Protein 1RXM (pdb70)

B-factor: mean 42.47, std 12.21, range [1.89, 88.68]

Secondary structure (DSSP, 8-state):
-EEEEEEHHHHHHHHHHHHTT-SEEEEEEETTEEEEEEE-TTSSEEEEEEEEGGGSSEEEESS-EEEEEEHHHHHHHHTTS-TT-EEEEEE-SSSEEEEEETTEEEEEE-B-GGGS--PPP------SEEEEEEHHHHHHHHHHHHTT-SEEEEEEETTEEEEEEE-SS-EEEEEE-TTTSSEE----EEEEEEHHHHHHHHTT--TT-EEEEEE-SSS-EEEEEEETTTTEEEEEEEPPEEE--/-EEEPPGGGT--

Organism: Archaeoglobus fulgidus (strain ATCC 49558 / DSM 4304 / JCM 9628 / NBRC 100126 / VC-16) (NCBI:txid224325)

Structure (mmCIF, N/CA/C/O backbone):
data_1RXM
#
_entry.id   1RXM
#
_cell.length_a   101.127
_cell.length_b   101.127
_cell.length_c   203.148
_cell.angle_alpha   90.00
_cell.angle_beta   90.00
_cell.angle_gamma   120.00
#
_symmetry.space_group_name_H-M   'H 3 2'
#
loop_
_entity.id
_entity.type
_entity.pdbx_description
1 polymer 'DNA polymerase sliding clamp'
2 polymer 'consensus FEN-1 peptide'
3 water water
#
loop_
_atom_site.group_PDB
_atom_site.id
_atom_site.type_symbol
_atom_site.label_atom_id
_atom_site.label_alt_id
_atom_site.label_comp_id
_atom_site.label_asym_id
_atom_site.label_entity_id
_atom_site.label_seq_id
_atom_site.pdbx_PDB_ins_code
_atom_site.Cartn_x
_atom_site.Cartn_y
_atom_site.Cartn_z
_atom_site.occupancy
_atom_site.B_iso_or_equiv
_atom_site.auth_seq_id
_atom_site.auth_comp_id
_atom_site.auth_asym_id
_atom_site.auth_atom_id
_atom_site.pdbx_PDB_model_num
ATOM 1 N N . MET A 1 1 ? 69.660 67.307 55.902 1.00 66.63 1 MET A N 1
ATOM 2 C CA . MET A 1 1 ? 69.674 65.828 56.082 1.00 65.97 1 MET A CA 1
ATOM 3 C C . MET A 1 1 ? 68.326 65.297 56.564 1.00 64.40 1 MET A C 1
ATOM 4 O O . MET A 1 1 ? 67.562 66.004 57.226 1.00 64.46 1 MET A O 1
ATOM 9 N N . ILE A 1 2 ? 68.041 64.045 56.220 1.00 60.95 2 ILE A N 1
ATOM 10 C CA . ILE A 1 2 ? 66.811 63.391 56.637 1.00 57.33 2 ILE A CA 1
ATOM 11 C C . ILE A 1 2 ? 67.220 62.088 57.301 1.00 55.55 2 ILE A C 1
ATOM 12 O O . ILE A 1 2 ? 67.906 61.269 56.692 1.00 56.63 2 ILE A O 1
ATOM 17 N N . ASP A 1 3 ? 66.815 61.893 58.550 1.00 52.18 3 ASP A N 1
ATOM 18 C CA . ASP A 1 3 ? 67.157 60.665 59.248 1.00 48.99 3 ASP A CA 1
ATOM 19 C C . ASP A 1 3 ? 66.067 60.217 60.205 1.00 46.56 3 ASP A C 1
ATOM 20 O O . ASP A 1 3 ? 65.989 60.683 61.339 1.00 44.60 3 ASP A O 1
ATOM 25 N N . VAL A 1 4 ? 65.234 59.296 59.736 1.00 44.92 4 VAL A N 1
ATOM 26 C CA . VAL A 1 4 ? 64.140 58.768 60.535 1.00 43.31 4 VAL A CA 1
ATOM 27 C C . VAL A 1 4 ? 64.268 57.267 60.793 1.00 41.79 4 VAL A C 1
ATOM 28 O O . VAL A 1 4 ? 64.921 56.541 60.042 1.00 40.11 4 VAL A O 1
ATOM 32 N N . ILE A 1 5 ? 63.642 56.820 61.874 1.00 40.79 5 ILE A N 1
ATOM 33 C CA . ILE A 1 5 ? 63.648 55.416 62.259 1.00 39.98 5 ILE A CA 1
ATOM 34 C C . ILE A 1 5 ? 62.214 55.013 62.574 1.00 39.78 5 ILE A C 1
ATOM 35 O O . ILE A 1 5 ? 61.579 55.576 63.465 1.00 39.16 5 ILE A O 1
ATOM 40 N N . MET A 1 6 ? 61.706 54.038 61.836 1.00 40.28 6 MET A N 1
ATOM 41 C CA . MET A 1 6 ? 60.341 53.569 62.029 1.00 41.20 6 MET A CA 1
ATOM 42 C C . MET A 1 6 ? 60.328 52.050 62.120 1.00 41.59 6 MET A C 1
ATOM 43 O O . MET A 1 6 ? 61.362 51.405 61.938 1.00 42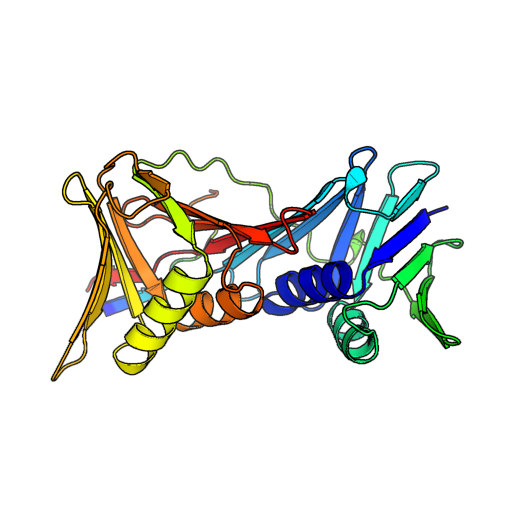.16 6 MET A O 1
ATOM 48 N N . THR A 1 7 ? 59.165 51.477 62.412 1.00 41.32 7 THR A N 1
ATOM 49 C CA . THR A 1 7 ? 59.063 50.028 62.511 1.00 41.08 7 THR A CA 1
ATOM 50 C C . THR A 1 7 ? 58.789 49.481 61.123 1.00 40.11 7 THR A C 1
ATOM 51 O O . THR A 1 7 ? 58.346 50.208 60.237 1.00 40.26 7 THR A O 1
ATOM 55 N N . GLY A 1 8 ? 59.050 48.197 60.939 1.00 39.11 8 GLY A N 1
ATOM 56 C CA . GLY A 1 8 ? 58.824 47.595 59.644 1.00 41.03 8 GLY A CA 1
ATOM 57 C C . GLY A 1 8 ? 57.368 47.644 59.234 1.00 41.85 8 GLY A C 1
ATOM 58 O O . GLY A 1 8 ? 57.049 47.949 58.082 1.00 41.49 8 GLY A O 1
ATOM 59 N N . GLU A 1 9 ? 56.478 47.349 60.176 1.00 42.77 9 GLU A N 1
ATOM 60 C CA . GLU A 1 9 ? 55.052 47.349 59.885 1.00 43.83 9 GLU A CA 1
ATOM 61 C C . GLU A 1 9 ? 54.608 48.702 59.342 1.00 42.87 9 GLU A C 1
ATOM 62 O O . GLU A 1 9 ? 53.865 48.778 58.362 1.00 42.54 9 GLU A O 1
ATOM 68 N N . LEU A 1 10 ? 55.073 49.772 59.973 1.00 41.20 10 LEU A N 1
ATOM 69 C CA . LEU A 1 10 ? 54.710 51.105 59.531 1.00 40.55 10 LEU A CA 1
ATOM 70 C C . LEU A 1 10 ? 55.211 51.379 58.102 1.00 40.48 10 LEU A C 1
ATOM 71 O O . LEU A 1 10 ? 54.435 51.819 57.246 1.00 40.94 10 LEU A O 1
ATOM 76 N N . LEU A 1 11 ? 56.494 51.105 57.841 1.00 38.08 11 LEU A N 1
ATOM 77 C CA . LEU A 1 11 ? 57.082 51.325 56.514 1.00 35.35 11 LEU A CA 1
ATOM 78 C C . LEU A 1 11 ? 56.471 50.428 55.442 1.00 33.97 11 LEU A C 1
ATOM 79 O O . LEU A 1 11 ? 56.195 50.874 54.330 1.00 33.60 11 LEU A O 1
ATOM 84 N N . LYS A 1 12 ? 56.275 49.159 55.770 1.00 33.17 12 LYS A N 1
ATOM 85 C CA . LYS A 1 12 ? 55.694 48.225 54.814 1.00 34.49 12 LYS A CA 1
ATOM 86 C C . LYS A 1 12 ? 54.254 48.617 54.488 1.00 34.73 12 LYS A C 1
ATOM 87 O O . LYS A 1 12 ? 53.746 48.299 53.412 1.00 34.98 12 LYS A O 1
ATOM 93 N N . THR A 1 13 ? 53.603 49.317 55.414 1.00 34.11 13 THR A N 1
ATOM 94 C CA . THR A 1 13 ? 52.221 49.727 55.215 1.00 34.77 13 THR A CA 1
ATOM 95 C C . THR A 1 13 ? 52.030 50.894 54.267 1.00 35.15 13 THR A C 1
ATOM 96 O O . THR A 1 13 ? 51.103 50.882 53.460 1.00 35.10 13 THR A O 1
ATOM 100 N N . VAL A 1 14 ? 52.881 51.908 54.356 1.00 34.18 14 VAL A N 1
ATOM 101 C CA . VAL A 1 14 ? 52.698 53.038 53.468 1.00 35.69 14 VAL A CA 1
ATOM 102 C C . VAL A 1 14 ? 53.219 52.749 52.079 1.00 35.75 14 VAL A C 1
ATOM 103 O O . VAL A 1 14 ? 52.647 53.227 51.096 1.00 36.06 14 VAL A O 1
ATOM 107 N N . THR A 1 15 ? 54.286 51.962 51.977 1.00 35.01 15 THR A N 1
ATOM 108 C CA . THR A 1 15 ? 54.798 51.653 50.649 1.00 37.67 15 THR A CA 1
ATOM 109 C C . THR A 1 15 ? 53.728 50.864 49.882 1.00 36.12 15 THR A C 1
ATOM 110 O O . THR A 1 15 ? 53.507 51.107 48.698 1.00 34.74 15 THR A O 1
ATOM 114 N N . ARG A 1 16 ? 53.049 49.942 50.559 1.00 35.07 16 ARG A N 1
ATOM 115 C CA . ARG A 1 16 ? 52.001 49.169 49.907 1.00 35.89 16 ARG A CA 1
ATOM 116 C C . ARG A 1 16 ? 50.801 50.058 49.585 1.00 34.33 16 ARG A C 1
ATOM 117 O O . ARG A 1 16 ? 50.290 50.045 48.467 1.00 34.15 16 ARG A O 1
ATOM 125 N N . ALA A 1 17 ? 50.345 50.830 50.562 1.00 33.08 17 ALA A N 1
ATOM 126 C CA . ALA A 1 17 ? 49.207 51.702 50.334 1.00 33.17 17 ALA A CA 1
ATOM 127 C C . ALA A 1 17 ? 49.451 52.553 49.081 1.00 33.85 17 ALA A C 1
ATOM 128 O O . ALA A 1 17 ? 48.556 52.721 48.245 1.00 34.89 17 ALA A O 1
ATOM 130 N N . ILE A 1 18 ? 50.670 53.067 48.944 1.00 32.19 18 ILE A N 1
ATOM 131 C CA . ILE A 1 18 ? 51.031 53.895 47.795 1.00 30.68 18 ILE A CA 1
ATOM 132 C C . ILE A 1 18 ? 51.236 53.117 46.489 1.00 31.22 18 ILE A C 1
ATOM 133 O O . ILE A 1 18 ? 50.638 53.443 45.466 1.00 30.51 18 ILE A O 1
ATOM 138 N N . VAL A 1 19 ? 52.091 52.102 46.529 1.00 32.74 19 VAL A N 1
ATOM 139 C CA . VAL A 1 19 ? 52.396 51.299 45.350 1.00 36.11 19 VAL A CA 1
ATOM 140 C C . VAL A 1 19 ? 51.151 50.672 44.736 1.00 36.21 19 VAL A C 1
ATOM 141 O O . VAL A 1 19 ? 51.155 50.261 43.578 1.00 36.48 19 VAL A O 1
ATOM 145 N N . ALA A 1 20 ? 50.081 50.601 45.513 1.00 37.02 20 ALA A N 1
ATOM 146 C CA . ALA A 1 20 ? 48.831 50.036 45.025 1.00 37.50 20 ALA A CA 1
ATOM 147 C C . ALA A 1 20 ? 48.237 50.882 43.887 1.00 38.37 20 ALA A C 1
ATOM 148 O O . ALA A 1 20 ? 47.404 50.407 43.109 1.00 38.70 20 ALA A O 1
ATOM 150 N N . LEU A 1 21 ? 48.671 52.131 43.776 1.00 37.62 21 LEU A N 1
ATOM 151 C CA . LEU A 1 21 ? 48.137 52.991 42.740 1.00 39.17 21 LEU A CA 1
ATOM 152 C C . LEU A 1 21 ? 49.192 53.532 41.798 1.00 39.66 21 LEU A C 1
ATOM 153 O O . LEU A 1 21 ? 48.952 53.654 40.593 1.00 39.88 21 LEU A O 1
ATOM 158 N N . VAL A 1 22 ? 50.360 53.856 42.343 1.00 39.36 22 VAL A N 1
ATOM 159 C CA . VAL A 1 22 ? 51.437 54.419 41.532 1.00 38.72 22 VAL A CA 1
ATOM 160 C C . VAL A 1 22 ? 52.772 53.702 41.670 1.00 39.07 22 VAL A C 1
ATOM 161 O O . VAL A 1 22 ? 52.999 52.958 42.621 1.00 39.65 22 VAL A O 1
ATOM 165 N N . SER A 1 23 ? 53.656 53.949 40.709 1.00 40.65 23 SER A N 1
ATOM 166 C CA . SER A 1 23 ? 54.977 53.328 40.686 1.00 41.77 23 SER A CA 1
ATOM 167 C C . SER A 1 23 ? 56.065 54.252 41.239 1.00 41.73 23 SER A C 1
ATOM 168 O O . SER A 1 23 ? 57.015 53.784 41.861 1.00 40.62 23 SER A O 1
ATOM 171 N N . GLU A 1 24 ? 55.932 55.556 40.993 1.00 42.63 24 GLU A N 1
ATOM 172 C CA . GLU A 1 24 ? 56.884 56.551 41.504 1.00 44.22 24 GLU A CA 1
ATOM 173 C C . GLU A 1 24 ? 56.042 57.492 42.359 1.00 43.18 24 GLU A C 1
ATOM 174 O O . GLU A 1 24 ? 54.827 57.540 42.200 1.00 42.41 24 GLU A O 1
ATOM 180 N N . ALA A 1 25 ? 56.666 58.255 43.247 1.00 42.64 25 ALA A N 1
ATOM 181 C CA . ALA A 1 25 ? 55.886 59.169 44.067 1.00 43.08 25 ALA A CA 1
ATOM 182 C C . ALA A 1 25 ? 56.702 60.230 44.789 1.00 43.78 25 ALA A C 1
ATOM 183 O O . ALA A 1 25 ? 57.901 60.071 45.022 1.00 43.34 25 ALA A O 1
ATOM 185 N N . ARG A 1 26 ? 56.036 61.325 45.133 1.00 44.29 26 ARG A N 1
ATOM 186 C CA . ARG A 1 26 ? 56.675 62.403 45.863 1.00 44.65 26 ARG A CA 1
ATOM 187 C C . ARG A 1 26 ? 56.365 62.159 47.328 1.00 45.37 26 ARG A C 1
ATOM 188 O O . ARG A 1 26 ? 55.192 62.063 47.710 1.00 44.98 26 ARG A O 1
ATOM 196 N N . ILE A 1 27 ? 57.408 62.048 48.144 1.00 45.29 27 ILE A N 1
ATOM 197 C CA . ILE A 1 27 ? 57.239 61.851 49.578 1.00 44.54 27 ILE A CA 1
ATOM 198 C C . ILE A 1 27 ? 57.690 63.148 50.253 1.00 45.16 27 ILE A C 1
ATOM 199 O O . ILE A 1 27 ? 58.797 63.627 50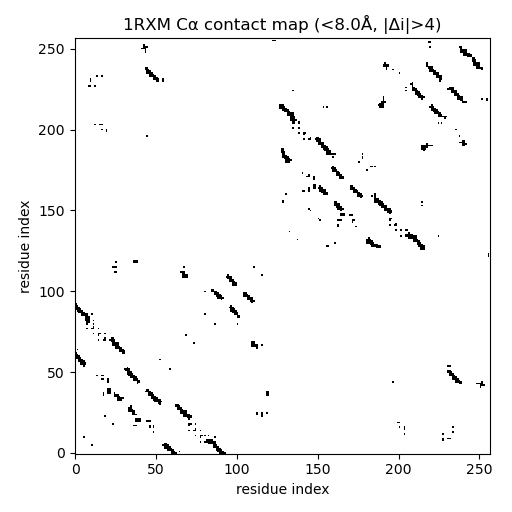.018 1.00 44.61 27 ILE A O 1
ATOM 204 N N . HIS A 1 28 ? 56.815 63.726 51.074 1.00 45.87 28 HIS A N 1
ATOM 205 C CA . HIS A 1 28 ? 57.116 64.978 51.764 1.00 44.70 28 HIS A CA 1
ATOM 206 C C . HIS A 1 28 ? 57.406 64.747 53.229 1.00 44.09 28 HIS A C 1
ATOM 207 O O . HIS A 1 28 ? 56.587 64.162 53.936 1.00 43.32 28 HIS A O 1
ATOM 214 N N . PHE A 1 29 ? 58.573 65.200 53.680 1.00 44.79 29 PHE A N 1
ATOM 215 C CA . PHE A 1 29 ? 58.953 65.088 55.086 1.00 45.71 29 PHE A CA 1
ATOM 216 C C . PHE A 1 29 ? 58.740 66.470 55.687 1.00 46.92 29 PHE A C 1
ATOM 217 O O . PHE A 1 29 ? 59.574 67.356 55.535 1.00 47.37 29 PHE A O 1
ATOM 225 N N . LEU A 1 30 ? 57.609 66.648 56.359 1.00 48.69 30 LEU A N 1
ATOM 226 C CA . LEU A 1 30 ? 57.265 67.926 56.965 1.00 50.01 30 LEU A CA 1
ATOM 227 C C . LEU A 1 30 ? 57.504 67.929 58.471 1.00 52.83 30 LEU A C 1
ATOM 228 O O . LEU A 1 30 ? 57.639 66.876 59.094 1.00 53.82 30 LEU A O 1
ATOM 233 N N . GLU A 1 31 ? 57.547 69.125 59.051 1.00 55.26 31 GLU A N 1
ATOM 234 C CA . GLU A 1 31 ? 57.779 69.282 60.483 1.00 55.81 31 GLU A CA 1
ATOM 235 C C . GLU A 1 31 ? 56.885 68.410 61.340 1.00 53.79 31 GLU A C 1
ATOM 236 O O . GLU A 1 31 ? 57.301 67.923 62.388 1.00 53.44 31 GLU A O 1
ATOM 242 N N . LYS A 1 32 ? 55.657 68.204 60.890 1.00 52.17 32 LYS A N 1
ATOM 243 C CA . LYS A 1 32 ? 54.717 67.411 61.659 1.00 52.76 32 LYS A CA 1
ATOM 244 C C . LYS A 1 32 ? 54.597 65.967 61.196 1.00 51.54 32 LYS A C 1
ATOM 245 O O . LYS A 1 32 ? 53.723 65.225 61.661 1.00 50.64 32 LYS A O 1
ATOM 251 N N . GLY A 1 33 ? 55.484 65.567 60.285 1.00 49.58 33 GLY A N 1
ATOM 252 C CA . GLY A 1 33 ? 55.462 64.199 59.803 1.00 44.74 33 GLY A CA 1
ATOM 253 C C . GLY A 1 33 ? 55.595 63.969 58.311 1.00 42.70 33 GLY A C 1
ATOM 254 O O . GLY A 1 33 ? 55.867 64.884 57.524 1.00 41.83 33 GLY A O 1
ATOM 255 N N . LEU A 1 34 ? 55.384 62.714 57.930 1.00 40.17 34 LEU A N 1
ATOM 256 C CA . LEU A 1 34 ? 55.479 62.281 56.544 1.00 37.26 34 LEU A CA 1
ATOM 257 C C . LEU A 1 34 ? 54.139 62.399 55.805 1.00 35.74 34 LEU A C 1
ATOM 258 O O . LEU A 1 34 ? 53.079 62.048 56.332 1.00 35.36 34 LEU A O 1
ATOM 263 N N . HIS A 1 35 ? 54.200 62.906 54.580 1.00 33.62 35 HIS A N 1
ATOM 264 C CA . HIS A 1 35 ? 53.010 63.079 53.762 1.00 32.08 35 HIS A CA 1
ATOM 265 C C . HIS A 1 35 ? 53.294 62.649 52.332 1.00 32.19 35 HIS A C 1
ATOM 266 O O . HIS A 1 35 ? 54.425 62.763 51.841 1.00 32.46 35 HIS A O 1
ATOM 273 N N . SER A 1 36 ? 52.258 62.153 51.667 1.00 30.97 36 SER A N 1
ATOM 274 C CA . SER A 1 36 ? 52.381 61.711 50.287 1.00 30.94 36 SER A CA 1
ATOM 275 C C . SER A 1 36 ? 51.016 61.422 49.704 1.00 30.59 36 SER A C 1
ATOM 276 O O . SER A 1 36 ? 50.086 61.072 50.422 1.00 31.89 36 SER A O 1
ATOM 279 N N . ARG A 1 37 ? 50.891 61.582 48.397 1.00 30.80 37 ARG A N 1
ATOM 280 C CA . ARG A 1 37 ? 49.627 61.306 47.748 1.00 32.57 37 ARG A CA 1
ATOM 281 C C . ARG A 1 37 ? 49.837 61.136 46.261 1.00 32.41 37 ARG A C 1
ATOM 282 O O . ARG A 1 37 ? 50.755 61.717 45.683 1.00 32.04 37 ARG A O 1
ATOM 290 N N . ALA A 1 38 ? 48.984 60.327 45.645 1.00 32.30 38 ALA A N 1
ATOM 291 C CA . ALA A 1 38 ? 49.085 60.067 44.219 1.00 32.46 38 ALA A CA 1
ATOM 292 C C . ALA A 1 38 ? 47.749 59.608 43.659 1.00 32.42 38 ALA A C 1
ATOM 293 O O . ALA A 1 38 ? 46.842 59.227 44.401 1.00 32.47 38 ALA A O 1
ATOM 295 N N . VAL A 1 39 ? 47.639 59.661 42.339 1.00 32.55 39 VAL A N 1
ATOM 296 C CA . VAL A 1 39 ? 46.439 59.237 41.645 1.00 32.92 39 VAL A CA 1
ATOM 297 C C . VAL A 1 39 ? 46.914 58.140 40.719 1.00 33.99 39 VAL A C 1
ATOM 298 O O . VAL A 1 39 ? 47.971 58.272 40.101 1.00 35.69 39 VAL A O 1
ATOM 302 N N . ASP A 1 40 ? 46.162 57.051 40.628 1.00 35.09 40 ASP A N 1
ATOM 303 C CA . ASP A 1 40 ? 46.587 55.962 39.760 1.00 37.77 40 ASP A CA 1
ATOM 304 C C . ASP A 1 40 ? 46.488 56.398 38.301 1.00 37.52 40 ASP A C 1
ATOM 305 O O . ASP A 1 40 ? 45.820 57.376 37.976 1.00 38.02 40 ASP A O 1
ATOM 310 N N . PRO A 1 41 ? 47.170 55.688 37.402 1.00 37.23 41 PRO A N 1
ATOM 311 C CA . PRO A 1 41 ? 47.095 56.080 35.997 1.00 37.17 41 PRO A CA 1
ATOM 312 C C . PRO A 1 41 ? 45.721 55.904 35.333 1.00 36.00 41 PRO A C 1
ATOM 313 O O . PRO A 1 41 ? 45.576 56.142 34.138 1.00 38.07 41 PRO A O 1
ATOM 317 N N . ALA A 1 42 ? 44.714 55.490 36.090 1.00 34.79 42 ALA A N 1
ATOM 318 C CA . ALA A 1 42 ? 43.385 55.315 35.506 1.00 34.48 42 ALA A CA 1
ATOM 319 C C . ALA A 1 42 ? 42.598 56.593 35.715 1.00 35.15 42 ALA A C 1
ATOM 320 O O . ALA A 1 42 ? 41.625 56.873 35.009 1.00 33.46 42 ALA A O 1
ATOM 322 N N . ASN A 1 43 ? 43.040 57.368 36.699 1.00 36.25 43 ASN A N 1
ATOM 323 C CA . ASN A 1 43 ? 42.391 58.619 37.040 1.00 37.27 43 ASN A CA 1
ATOM 324 C C . ASN A 1 43 ? 41.062 58.244 37.707 1.00 36.36 43 ASN A C 1
ATOM 325 O O . ASN A 1 43 ? 40.031 58.884 37.498 1.00 35.39 43 ASN A O 1
ATOM 330 N N . VAL A 1 44 ? 41.121 57.195 38.523 1.00 35.77 44 VAL A N 1
ATOM 331 C CA . VAL A 1 44 ? 39.959 56.674 39.237 1.00 37.02 44 VAL A CA 1
ATOM 332 C C . VAL A 1 44 ? 40.149 56.719 40.762 1.00 38.11 44 VAL A C 1
ATOM 333 O O . VAL A 1 44 ? 39.232 57.082 41.511 1.00 38.32 44 VAL A O 1
ATOM 337 N N . ALA A 1 45 ? 41.341 56.365 41.225 1.00 37.84 45 ALA A N 1
ATOM 338 C CA . ALA A 1 45 ? 41.595 56.351 42.657 1.00 37.58 45 ALA A CA 1
ATOM 339 C C . ALA A 1 45 ? 42.746 57.233 43.111 1.00 36.13 45 ALA A C 1
ATOM 340 O O . ALA A 1 45 ? 43.723 57.442 42.391 1.00 35.26 45 ALA A O 1
ATOM 342 N N . MET A 1 46 ? 42.618 57.719 44.340 1.00 35.39 46 MET A N 1
ATOM 343 C CA . MET A 1 46 ? 43.606 58.590 44.954 1.00 33.95 46 MET A CA 1
ATOM 344 C C . MET A 1 46 ? 43.926 58.098 46.365 1.00 31.34 46 MET A C 1
ATOM 345 O O . MET A 1 46 ? 43.037 57.698 47.107 1.00 30.46 46 MET A O 1
ATOM 350 N N . VAL A 1 47 ? 45.201 58.121 46.728 1.00 29.16 47 VAL A N 1
ATOM 351 C CA . VAL A 1 47 ? 45.612 57.709 48.058 1.00 27.43 47 VAL A CA 1
ATOM 352 C C . VAL A 1 47 ? 46.377 58.855 48.731 1.00 27.11 47 VAL A C 1
ATOM 353 O O . VAL A 1 47 ? 47.228 59.490 48.116 1.00 27.66 47 VAL A O 1
ATOM 357 N N . ILE A 1 48 ? 46.051 59.127 49.988 1.00 25.08 48 ILE A N 1
ATOM 358 C CA . ILE A 1 48 ? 46.710 60.181 50.746 1.00 25.66 48 ILE A CA 1
ATOM 359 C C . ILE A 1 48 ? 47.269 59.557 52.023 1.00 26.55 48 ILE A C 1
ATOM 360 O O . ILE A 1 48 ? 46.521 58.990 52.830 1.00 26.50 48 ILE A O 1
ATOM 365 N N . VAL A 1 49 ? 48.581 59.667 52.206 1.00 26.15 49 VAL A N 1
ATOM 366 C CA . VAL A 1 49 ? 49.231 59.098 53.375 1.00 26.48 49 VAL A CA 1
ATOM 367 C C . VAL A 1 49 ? 49.792 60.140 54.326 1.00 27.51 49 VAL A C 1
ATOM 368 O O . VAL A 1 49 ? 50.422 61.111 53.906 1.00 28.38 49 VAL A O 1
ATOM 372 N N . ASP A 1 50 ? 49.552 59.922 55.614 1.00 28.51 50 ASP A N 1
ATOM 373 C CA . ASP A 1 50 ? 50.043 60.807 56.658 1.00 30.20 50 ASP A CA 1
ATOM 374 C C . ASP A 1 50 ? 50.484 60.007 57.873 1.00 32.10 50 ASP A C 1
ATOM 375 O O . ASP A 1 50 ? 49.698 59.277 58.479 1.00 31.54 50 ASP A O 1
ATOM 380 N N . ILE A 1 51 ? 51.759 60.144 58.213 1.00 35.48 51 ILE A N 1
ATOM 381 C CA . ILE A 1 51 ? 52.334 59.466 59.364 1.00 37.81 51 ILE A CA 1
ATOM 382 C C . ILE A 1 51 ? 52.913 60.552 60.263 1.00 40.05 51 ILE A C 1
ATOM 383 O O . ILE A 1 51 ? 53.985 61.093 59.976 1.00 39.61 51 ILE A O 1
ATOM 388 N N . PRO A 1 52 ? 52.202 60.901 61.354 1.00 42.18 52 PRO A N 1
ATOM 389 C CA . PRO A 1 52 ? 52.669 61.937 62.287 1.00 42.20 52 PRO A CA 1
ATOM 390 C C . PRO A 1 52 ? 53.993 61.564 62.959 1.00 42.27 52 PRO A C 1
ATOM 391 O O . PRO A 1 52 ? 54.197 60.417 63.359 1.00 41.60 52 PRO A O 1
ATOM 395 N N . LYS A 1 53 ? 54.880 62.550 63.070 1.00 43.73 53 LYS A N 1
ATOM 396 C CA . LYS A 1 53 ? 56.207 62.375 63.649 1.00 45.56 53 LYS A CA 1
ATOM 397 C C . LYS A 1 53 ? 56.257 61.507 64.899 1.00 45.68 53 LYS A C 1
ATOM 398 O O . LYS A 1 53 ? 57.193 60.729 65.075 1.00 46.86 53 LYS A O 1
ATOM 404 N N . ASP A 1 54 ? 55.269 61.639 65.775 1.00 44.56 54 ASP A N 1
ATOM 405 C CA . ASP A 1 54 ? 55.258 60.843 66.994 1.00 43.74 54 ASP A CA 1
ATOM 406 C C . ASP A 1 54 ? 55.175 59.347 66.730 1.00 42.08 54 ASP A C 1
ATOM 407 O O . ASP A 1 54 ? 55.462 58.541 67.614 1.00 40.19 54 ASP A O 1
ATOM 412 N N . SER A 1 55 ? 54.777 58.976 65.515 1.00 41.86 55 SER A N 1
ATOM 413 C CA . SER A 1 55 ? 54.684 57.566 65.146 1.00 42.75 55 SER A CA 1
ATOM 414 C C . SER A 1 55 ? 56.093 57.011 64.983 1.00 42.56 55 SER A C 1
ATOM 415 O O . SER A 1 55 ? 56.358 55.849 65.296 1.00 42.31 55 SER A O 1
ATOM 418 N N . PHE A 1 56 ? 56.990 57.859 64.489 1.00 41.65 56 PHE A N 1
ATOM 419 C CA . PHE A 1 56 ? 58.386 57.491 64.295 1.00 42.42 56 PHE A CA 1
ATOM 420 C C . PHE A 1 56 ? 59.064 57.346 65.660 1.00 42.01 56 PHE A C 1
ATOM 421 O O . PHE A 1 56 ? 58.735 58.065 66.600 1.00 41.43 56 PHE A O 1
ATOM 429 N N . GLU A 1 57 ? 60.000 56.409 65.770 1.00 42.04 57 GLU A N 1
ATOM 430 C CA . GLU A 1 57 ? 60.739 56.232 67.014 1.00 40.73 57 GLU A CA 1
ATOM 431 C C . GLU A 1 57 ? 61.735 57.397 67.036 1.00 39.15 57 GLU A C 1
ATOM 432 O O . GLU A 1 57 ? 62.043 57.965 68.086 1.00 39.83 57 GLU A O 1
ATOM 438 N N . VAL A 1 58 ? 62.228 57.740 65.852 1.00 36.03 58 VAL A N 1
ATOM 439 C CA . VAL A 1 58 ? 63.151 58.852 65.671 1.00 34.79 58 VAL A CA 1
ATOM 440 C C . VAL A 1 58 ? 62.728 59.532 64.375 1.00 34.81 58 VAL A C 1
ATOM 441 O O . VAL A 1 58 ? 62.338 58.860 63.419 1.00 35.22 58 VAL A O 1
ATOM 445 N N . TYR A 1 59 ? 62.798 60.860 64.347 1.00 34.51 59 TYR A N 1
ATOM 446 C CA . TYR A 1 59 ? 62.393 61.628 63.174 1.00 35.08 59 TYR A CA 1
ATOM 447 C C . TYR A 1 59 ? 63.156 62.943 63.144 1.00 36.28 59 TYR A C 1
ATOM 448 O O . TYR A 1 59 ? 62.688 63.944 63.688 1.00 36.09 59 TYR A O 1
ATOM 457 N N . ASN A 1 60 ? 64.326 62.947 62.509 1.00 38.06 60 ASN A N 1
ATOM 458 C CA . ASN A 1 60 ? 65.139 64.156 62.434 1.00 38.69 60 ASN A CA 1
ATOM 459 C C . ASN A 1 60 ? 65.328 64.717 61.041 1.00 40.50 60 ASN A C 1
ATOM 460 O O . ASN A 1 60 ? 65.612 63.992 60.094 1.00 40.63 60 ASN A O 1
ATOM 465 N N . ILE A 1 61 ? 65.159 66.025 60.924 1.00 43.83 61 ILE A N 1
ATOM 466 C CA . ILE A 1 61 ? 65.365 66.706 59.662 1.00 48.23 61 ILE A CA 1
ATOM 467 C C . ILE A 1 61 ? 65.931 68.082 59.964 1.00 51.47 61 ILE A C 1
ATOM 468 O O . ILE A 1 61 ? 65.903 68.537 61.109 1.00 52.13 61 ILE A O 1
ATOM 473 N N . ASP A 1 62 ? 66.469 68.733 58.943 1.00 54.68 62 ASP A N 1
ATOM 474 C CA . ASP A 1 62 ? 67.043 70.054 59.118 1.00 57.98 62 ASP A CA 1
ATOM 475 C C . ASP A 1 62 ? 66.100 71.074 58.512 1.00 58.75 62 ASP A C 1
ATOM 476 O O . ASP A 1 62 ? 66.113 72.245 58.879 1.00 59.79 62 ASP A O 1
ATOM 481 N N . GLU A 1 63 ? 65.274 70.603 57.586 1.00 60.30 63 GLU A N 1
ATOM 482 C CA . GLU A 1 63 ? 64.288 71.428 56.894 1.00 60.69 63 GLU A CA 1
ATOM 483 C C . GLU A 1 63 ? 63.256 70.486 56.297 1.00 58.44 63 GLU A C 1
ATOM 484 O O . GLU A 1 63 ? 63.379 69.271 56.428 1.00 57.67 63 GLU A O 1
ATOM 490 N N . GLU A 1 64 ? 62.231 71.038 55.659 1.00 56.83 64 GLU A N 1
ATOM 491 C CA . GLU A 1 64 ? 61.222 70.196 55.038 1.00 55.25 64 GLU A CA 1
ATOM 492 C C . GLU A 1 64 ? 61.697 69.920 53.628 1.00 54.52 64 GLU A C 1
ATOM 493 O O . GLU A 1 64 ? 61.860 70.833 52.824 1.00 55.16 64 GLU A O 1
ATOM 499 N N . LYS A 1 65 ? 61.927 68.649 53.342 1.00 53.49 65 LYS A N 1
ATOM 500 C CA . LYS A 1 65 ? 62.410 68.237 52.041 1.00 52.85 65 LYS A CA 1
ATOM 501 C C . LYS A 1 65 ? 61.352 67.395 51.336 1.00 50.25 65 LYS A C 1
ATOM 502 O O . LYS A 1 65 ? 60.418 66.905 51.962 1.00 50.53 65 LYS A O 1
ATOM 508 N N . THR A 1 66 ? 61.497 67.256 50.024 1.00 47.22 66 THR A N 1
ATOM 509 C CA . THR A 1 66 ? 60.595 66.444 49.219 1.00 43.46 66 THR A CA 1
ATOM 510 C C . THR A 1 66 ? 61.490 65.564 48.354 1.00 42.83 66 THR A C 1
ATOM 511 O O . THR A 1 66 ? 62.487 66.036 47.812 1.00 42.79 66 THR A O 1
ATOM 515 N N . ILE A 1 67 ? 61.153 64.284 48.241 1.00 42.20 67 ILE A N 1
ATOM 516 C CA . ILE A 1 67 ? 61.958 63.389 47.430 1.00 41.31 67 ILE A CA 1
ATOM 517 C C . ILE A 1 67 ? 61.134 62.581 46.454 1.00 41.41 67 ILE A C 1
ATOM 518 O O . ILE A 1 67 ? 59.960 62.314 46.689 1.00 41.70 67 ILE A O 1
ATOM 523 N N . GLY A 1 68 ? 61.765 62.218 45.341 1.00 43.23 68 GLY A N 1
ATOM 524 C CA . GLY A 1 68 ? 61.111 61.415 44.325 1.00 43.03 68 GLY A CA 1
ATOM 525 C C . GLY A 1 68 ? 61.553 59.988 44.572 1.00 44.27 68 GLY A C 1
ATOM 526 O O . GLY A 1 68 ? 62.741 59.664 44.455 1.00 44.47 68 GLY A O 1
ATOM 527 N N . VAL A 1 69 ? 60.602 59.129 44.921 1.00 43.73 69 VAL A N 1
ATOM 528 C CA . VAL A 1 69 ? 60.922 57.742 45.216 1.00 43.08 69 VAL A CA 1
ATOM 529 C C . VAL A 1 69 ? 60.348 56.721 44.230 1.00 44.19 69 VAL A C 1
ATOM 530 O O . VAL A 1 69 ? 59.212 56.862 43.760 1.00 45.03 69 VAL A O 1
ATOM 534 N N . ASP A 1 70 ? 61.154 55.709 43.904 1.00 43.88 70 ASP A N 1
ATOM 535 C CA . ASP A 1 70 ? 60.724 54.619 43.028 1.00 42.21 70 ASP A CA 1
ATOM 536 C C . ASP A 1 70 ? 60.041 53.668 44.018 1.00 41.49 70 ASP A C 1
ATOM 537 O O . ASP A 1 70 ? 60.700 52.877 44.699 1.00 39.45 70 ASP A O 1
ATOM 542 N N . MET A 1 71 ? 58.720 53.773 44.111 1.00 40.72 71 MET A N 1
ATOM 543 C CA . MET A 1 71 ? 57.945 52.959 45.036 1.00 41.26 71 MET A CA 1
ATOM 544 C C . MET A 1 71 ? 57.950 51.466 44.743 1.00 41.35 71 MET A C 1
ATOM 545 O O . MET A 1 71 ? 57.832 50.660 45.665 1.00 41.53 71 MET A O 1
ATOM 550 N N . ASP A 1 72 ? 58.056 51.091 43.471 1.00 40.78 72 ASP A N 1
ATOM 551 C CA . ASP A 1 72 ? 58.102 49.677 43.131 1.00 40.26 72 ASP A CA 1
ATOM 552 C C . ASP A 1 72 ? 59.344 49.099 43.778 1.00 39.26 72 ASP A C 1
ATOM 553 O O . ASP A 1 72 ? 59.334 47.972 44.266 1.00 40.43 72 ASP A O 1
ATOM 558 N N . ARG A 1 73 ? 60.414 49.884 43.782 1.00 38.04 73 ARG A N 1
ATOM 559 C CA . ARG A 1 73 ? 61.670 49.449 44.370 1.00 37.67 73 ARG A CA 1
ATOM 560 C C . ARG A 1 73 ? 61.626 49.388 45.895 1.00 36.41 73 ARG A C 1
ATOM 561 O O . ARG A 1 73 ? 62.076 48.411 46.491 1.00 36.24 73 ARG A O 1
ATOM 569 N N . ILE A 1 74 ? 61.081 50.422 46.526 1.00 36.22 74 ILE A N 1
ATOM 570 C CA . ILE A 1 74 ? 60.986 50.455 47.986 1.00 35.48 74 ILE A CA 1
ATOM 571 C C . ILE A 1 74 ? 60.067 49.335 48.464 1.00 33.91 74 ILE A C 1
ATOM 572 O O . ILE A 1 74 ? 60.318 48.704 49.484 1.00 32.95 74 ILE A O 1
ATOM 577 N N . PHE A 1 75 ? 59.006 49.082 47.709 1.00 34.16 75 PHE A N 1
ATOM 578 C CA . PHE A 1 75 ? 58.071 48.023 48.057 1.00 34.85 75 PHE A CA 1
ATOM 579 C C . PHE A 1 75 ? 58.808 46.702 48.017 1.00 35.78 75 PHE A C 1
ATOM 580 O O . PHE A 1 75 ? 58.807 45.942 48.980 1.00 37.04 75 PHE A O 1
ATOM 588 N N . ASP A 1 76 ? 59.441 46.440 46.883 1.00 37.60 76 ASP A N 1
ATOM 589 C CA . ASP A 1 76 ? 60.197 45.216 46.689 1.00 39.59 76 ASP A CA 1
ATOM 590 C C . ASP A 1 76 ? 61.182 44.974 47.828 1.00 39.74 76 ASP A C 1
ATOM 591 O O . ASP A 1 76 ? 61.333 43.847 48.295 1.00 39.93 76 ASP A O 1
ATOM 596 N N . ILE A 1 77 ? 61.843 46.035 48.280 1.00 39.36 77 ILE A N 1
ATOM 597 C CA . ILE A 1 77 ? 62.809 45.910 49.357 1.00 39.66 77 ILE A CA 1
ATOM 598 C C . ILE A 1 77 ? 62.182 45.696 50.732 1.00 41.44 77 ILE A C 1
ATOM 599 O O . ILE A 1 77 ? 62.725 44.938 51.543 1.00 41.83 77 ILE A O 1
ATOM 604 N N . SER A 1 78 ? 61.045 46.343 50.996 1.00 41.65 78 SER A N 1
ATOM 605 C CA . SER A 1 78 ? 60.397 46.213 52.302 1.00 42.75 78 SER A CA 1
ATOM 606 C C . SER A 1 78 ? 59.889 44.806 52.618 1.00 43.72 78 SER A C 1
ATOM 607 O O . SER A 1 78 ? 59.543 44.516 53.759 1.00 43.29 78 SER A O 1
ATOM 610 N N . LYS A 1 79 ? 59.846 43.934 51.615 1.00 45.54 79 LYS A N 1
ATOM 611 C CA . LYS A 1 79 ? 59.408 42.558 51.839 1.00 48.09 79 LYS A CA 1
ATOM 612 C C . LYS A 1 79 ? 60.460 41.823 52.667 1.00 47.80 79 LYS A C 1
ATOM 613 O O . LYS A 1 79 ? 60.171 40.812 53.298 1.00 48.15 79 LYS A O 1
ATOM 619 N N . SER A 1 80 ? 61.685 42.339 52.645 1.00 48.31 80 SER A N 1
ATOM 620 C CA . SER A 1 80 ? 62.794 41.743 53.381 1.00 47.19 80 SER A CA 1
ATOM 621 C C . SER A 1 80 ? 62.862 42.283 54.802 1.00 46.57 80 SER A C 1
ATOM 622 O O . SER A 1 80 ? 63.578 41.746 55.646 1.00 46.57 80 SER A O 1
ATOM 625 N N . ILE A 1 81 ? 62.120 43.354 55.056 1.00 46.50 81 ILE A N 1
ATOM 626 C CA . ILE A 1 81 ? 62.085 43.963 56.376 1.00 45.72 81 ILE A CA 1
ATOM 627 C C . ILE A 1 81 ? 60.993 43.280 57.180 1.00 46.98 81 ILE A C 1
ATOM 628 O O . ILE A 1 81 ? 59.905 43.019 56.670 1.00 46.60 81 ILE A O 1
ATOM 633 N N . SER A 1 82 ? 61.285 42.984 58.438 1.00 48.90 82 SER A N 1
ATOM 634 C CA . SER A 1 82 ? 60.313 42.316 59.287 1.00 51.03 82 SER A CA 1
ATOM 635 C C . SER A 1 82 ? 59.369 43.301 59.971 1.00 52.05 82 SER A C 1
ATOM 636 O O . SER A 1 82 ? 59.705 44.467 60.179 1.00 51.24 82 SER A O 1
ATOM 639 N N . THR A 1 83 ? 58.186 42.810 60.315 1.00 54.30 83 THR A N 1
ATOM 640 C CA . THR A 1 83 ? 57.158 43.607 60.969 1.00 56.78 83 THR A CA 1
ATOM 641 C C . THR A 1 83 ? 57.674 44.278 62.234 1.00 58.31 83 THR A C 1
ATOM 642 O O . THR A 1 83 ? 57.507 45.484 62.435 1.00 58.18 83 THR A O 1
ATOM 646 N N . LYS A 1 84 ? 58.294 43.474 63.088 1.00 60.28 84 LYS A N 1
ATOM 647 C CA . LYS A 1 84 ? 58.822 43.952 64.358 1.00 62.14 84 LYS A CA 1
ATOM 648 C C . LYS A 1 84 ? 60.248 44.478 64.225 1.00 60.27 84 LYS A C 1
ATOM 649 O O . LYS A 1 84 ? 60.875 44.859 65.213 1.00 61.54 84 LYS A O 1
ATOM 655 N N . ASP A 1 85 ? 60.744 44.502 62.995 1.00 56.86 85 ASP A N 1
ATOM 656 C CA . ASP A 1 85 ? 62.086 44.989 62.702 1.00 54.05 85 ASP A CA 1
ATOM 657 C C . ASP A 1 85 ? 62.047 46.521 62.680 1.00 49.54 85 ASP A C 1
ATOM 658 O O . ASP A 1 85 ? 61.032 47.110 62.332 1.00 49.97 85 ASP A O 1
ATOM 663 N N . LEU A 1 86 ? 63.133 47.171 63.068 1.00 45.27 86 LEU A N 1
ATOM 664 C CA . LEU A 1 86 ? 63.177 48.627 63.015 1.00 42.99 86 LEU A CA 1
ATOM 665 C C . LEU A 1 86 ? 63.979 49.023 61.781 1.00 40.90 86 LEU A C 1
ATOM 666 O O . LEU A 1 86 ? 65.023 48.443 61.507 1.00 39.70 86 LEU A O 1
ATOM 671 N N . VAL A 1 87 ? 63.488 50.004 61.033 1.00 40.09 87 VAL A N 1
ATOM 672 C CA . VAL A 1 87 ? 64.178 50.447 59.829 1.00 40.15 87 VAL A CA 1
ATOM 673 C C . VAL A 1 87 ? 64.486 51.939 59.814 1.00 39.24 87 VAL A C 1
ATOM 674 O O . VAL A 1 87 ? 63.659 52.765 60.200 1.00 36.70 87 VAL A O 1
ATOM 678 N N . GLU A 1 88 ? 65.692 52.262 59.356 1.00 39.69 88 GLU A N 1
ATOM 679 C CA . GLU A 1 88 ? 66.164 53.638 59.276 1.00 40.98 88 GLU A CA 1
ATOM 680 C C . GLU A 1 88 ? 66.239 54.145 57.848 1.00 40.21 88 GLU A C 1
ATOM 681 O O . GLU A 1 88 ? 66.888 53.541 56.998 1.00 40.36 88 GLU A O 1
ATOM 687 N N . LEU A 1 89 ? 65.560 55.255 57.584 1.00 39.53 89 LEU A N 1
ATOM 688 C CA . LEU A 1 89 ? 65.587 55.860 56.262 1.00 39.22 89 LEU A CA 1
ATOM 689 C C . LEU A 1 89 ? 66.519 57.055 56.365 1.00 39.43 89 LEU A C 1
ATOM 690 O O . LEU A 1 89 ? 66.374 57.888 57.261 1.00 39.35 89 LEU A O 1
ATOM 695 N N . ILE A 1 90 ? 67.494 57.132 55.468 1.00 39.95 90 ILE A N 1
ATOM 696 C CA . ILE A 1 90 ? 68.434 58.243 55.506 1.00 41.17 90 ILE A CA 1
ATOM 697 C C . ILE A 1 90 ? 68.686 58.888 54.152 1.00 42.53 90 ILE A C 1
ATOM 698 O O . ILE A 1 90 ? 68.918 58.209 53.157 1.00 43.52 90 ILE A O 1
ATOM 703 N N . VAL A 1 91 ? 68.629 60.211 54.121 1.00 45.32 91 VAL A N 1
ATOM 704 C CA . VAL A 1 91 ? 68.892 60.943 52.895 1.00 49.74 91 VAL A CA 1
ATOM 705 C C . VAL A 1 91 ? 69.916 62.025 53.197 1.00 52.66 91 VAL A C 1
ATOM 706 O O . VAL A 1 91 ? 69.559 63.108 53.654 1.00 53.31 91 VAL A O 1
ATOM 710 N N . GLU A 1 92 ? 71.189 61.708 52.960 1.00 56.40 92 GLU A N 1
ATOM 711 C CA . GLU A 1 92 ? 72.294 62.637 53.198 1.00 59.62 92 GLU A CA 1
ATOM 712 C C . GLU A 1 92 ? 72.454 63.515 51.960 1.00 61.37 92 GLU A C 1
ATOM 713 O O . GLU A 1 92 ? 72.120 64.700 51.985 1.00 61.30 92 GLU A O 1
ATOM 719 N N . ASP A 1 93 ? 72.954 62.935 50.875 1.00 63.66 93 ASP A N 1
ATOM 720 C CA . ASP A 1 93 ? 73.118 63.691 49.641 1.00 66.43 93 ASP A CA 1
ATOM 721 C C . ASP A 1 93 ? 71.741 63.813 49.005 1.00 67.10 93 ASP A C 1
ATOM 722 O O . ASP A 1 93 ? 70.786 63.187 49.464 1.00 68.99 93 ASP A O 1
ATOM 727 N N . GLU A 1 94 ? 71.640 64.597 47.939 1.00 67.18 94 GLU A N 1
ATOM 728 C CA . GLU A 1 94 ? 70.358 64.806 47.280 1.00 67.56 94 GLU A CA 1
ATOM 729 C C . GLU A 1 94 ? 70.174 63.950 46.029 1.00 66.45 94 GLU A C 1
ATOM 730 O O . GLU A 1 94 ? 69.680 64.430 45.008 1.00 67.57 94 GLU A O 1
ATOM 736 N N . SER A 1 95 ? 70.566 62.684 46.092 1.00 63.69 95 SER A N 1
ATOM 737 C CA . SER A 1 95 ? 70.390 61.834 44.924 1.00 61.33 95 SER A CA 1
ATOM 738 C C . SER A 1 95 ? 70.212 60.358 45.255 1.00 59.04 95 SER A C 1
ATOM 739 O O . SER A 1 95 ? 69.851 59.562 44.386 1.00 58.34 95 SER A O 1
ATOM 742 N N . THR A 1 96 ? 70.451 59.992 46.510 1.00 56.62 96 THR A N 1
ATOM 743 C CA . THR A 1 96 ? 70.302 58.600 46.916 1.00 54.16 96 THR A CA 1
ATOM 744 C C . THR A 1 96 ? 69.633 58.430 48.287 1.00 52.00 96 THR A C 1
ATOM 745 O O . THR A 1 96 ? 69.868 59.209 49.219 1.00 50.79 96 THR A O 1
ATOM 749 N N . LEU A 1 97 ? 68.786 57.407 48.386 1.00 48.94 97 LEU A N 1
ATOM 750 C CA . LEU A 1 97 ? 68.068 57.093 49.616 1.00 44.73 97 LEU A CA 1
ATOM 751 C C . LEU A 1 97 ? 68.622 55.828 50.270 1.00 44.38 97 LEU A C 1
ATOM 752 O O . LEU A 1 97 ? 68.752 54.789 49.618 1.00 43.66 97 LEU A O 1
ATOM 757 N N . LYS A 1 98 ? 68.942 55.921 51.558 1.00 42.94 98 LYS A N 1
ATOM 758 C CA . LYS A 1 98 ? 69.468 54.778 52.303 1.00 42.16 98 LYS A CA 1
ATOM 759 C C . LYS A 1 98 ? 68.406 54.153 53.202 1.00 39.68 98 LYS A C 1
ATOM 760 O O . LYS A 1 98 ? 67.736 54.851 53.964 1.00 38.31 98 LYS A O 1
ATOM 766 N N . VAL A 1 99 ? 68.271 52.833 53.120 1.00 36.68 99 VAL A N 1
ATOM 767 C CA . VAL A 1 99 ? 67.302 52.116 53.937 1.00 35.81 99 VAL A CA 1
ATOM 768 C C . VAL A 1 99 ? 68.032 51.071 54.783 1.00 36.66 99 VAL A C 1
ATOM 769 O O . VAL A 1 99 ? 68.563 50.101 54.252 1.00 37.50 99 VAL A O 1
ATOM 773 N N . LYS A 1 100 ? 68.051 51.274 56.099 1.00 36.80 100 LYS A N 1
ATOM 774 C CA . LYS A 1 100 ? 68.735 50.362 57.014 1.00 36.72 100 LYS A CA 1
ATOM 775 C C . LYS A 1 100 ? 67.856 49.522 57.926 1.00 36.41 100 LYS A C 1
ATOM 776 O O . LYS A 1 100 ? 66.922 50.019 58.551 1.00 36.17 100 LYS A O 1
ATOM 782 N N . PHE A 1 101 ? 68.197 48.242 58.016 1.00 35.67 101 PHE A N 1
ATOM 783 C CA . PHE A 1 101 ? 67.498 47.298 58.874 1.00 35.56 101 PHE A CA 1
ATOM 784 C C . PHE A 1 101 ? 68.385 46.067 58.964 1.00 37.52 101 PHE A C 1
ATOM 785 O O . PHE A 1 101 ? 69.055 45.711 57.996 1.00 39.50 101 PHE A O 1
ATOM 793 N N . GLY A 1 102 ? 68.402 45.425 60.125 1.00 39.01 102 GLY A N 1
ATOM 794 C CA . GLY A 1 102 ? 69.246 44.257 60.301 1.00 39.17 102 GLY A CA 1
ATOM 795 C C . GLY A 1 102 ? 70.695 44.675 60.138 1.00 40.27 102 GLY A C 1
ATOM 796 O O . GLY A 1 102 ? 71.113 45.700 60.688 1.00 38.91 102 GLY A O 1
ATOM 797 N N . SER A 1 103 ? 71.464 43.878 59.395 1.00 40.85 103 SER A N 1
ATOM 798 C CA . SER A 1 103 ? 72.868 44.186 59.128 1.00 41.18 103 SER A CA 1
ATOM 799 C C . SER A 1 103 ? 72.994 44.526 57.652 1.00 40.51 103 SER A C 1
ATOM 800 O O . SER A 1 103 ? 74.036 44.314 57.035 1.00 40.16 103 SER A O 1
ATOM 803 N N . VAL A 1 104 ? 71.913 45.071 57.106 1.00 40.12 104 VAL A N 1
ATOM 804 C CA . VAL A 1 104 ? 71.836 45.435 55.702 1.00 40.67 104 VAL A CA 1
ATOM 805 C C . VAL A 1 104 ? 71.661 46.937 55.467 1.00 41.26 104 VAL A C 1
ATOM 806 O O . VAL A 1 104 ? 70.991 47.635 56.227 1.00 41.11 104 VAL A O 1
ATOM 810 N N . GLU A 1 105 ? 72.284 47.428 54.406 1.00 42.60 105 GLU A N 1
ATOM 811 C CA . GLU A 1 105 ? 72.156 48.823 54.025 1.00 42.29 105 GLU A CA 1
ATOM 812 C C . GLU A 1 105 ? 71.806 48.805 52.552 1.00 41.17 105 GLU A C 1
ATOM 813 O O . GLU A 1 105 ? 72.550 48.264 51.736 1.00 42.19 105 GLU A O 1
ATOM 819 N N . TYR A 1 106 ? 70.660 49.385 52.228 1.00 38.51 106 TYR A N 1
ATOM 820 C CA . TYR A 1 106 ? 70.175 49.450 50.864 1.00 37.69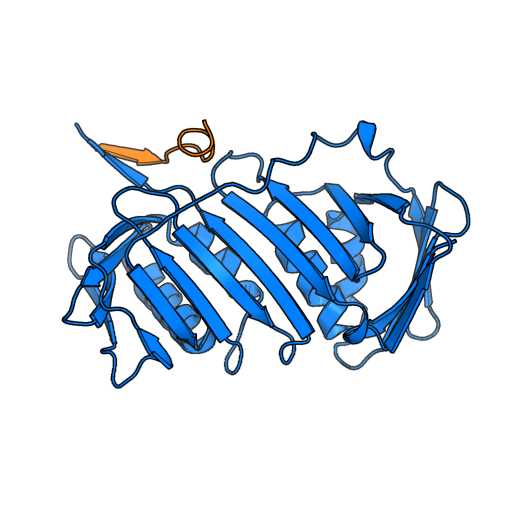 106 TYR A CA 1
ATOM 821 C C . TYR A 1 106 ? 70.217 50.894 50.386 1.00 38.50 106 TYR A C 1
ATOM 822 O O . TYR A 1 106 ? 69.744 51.790 51.081 1.00 39.62 106 TYR A O 1
ATOM 831 N N . LYS A 1 107 ? 70.797 51.124 49.212 1.00 39.52 107 LYS A N 1
ATOM 832 C CA . LYS A 1 107 ? 70.872 52.473 48.654 1.00 41.40 107 LYS A CA 1
ATOM 833 C C . LYS A 1 107 ? 70.143 52.517 47.315 1.00 42.14 107 LYS A C 1
ATOM 834 O O . LYS A 1 107 ? 70.147 51.541 46.567 1.00 42.95 107 LYS A O 1
ATOM 840 N N . VAL A 1 108 ? 69.506 53.644 47.014 1.00 42.58 108 VAL A N 1
ATOM 841 C CA . VAL A 1 108 ? 68.772 53.765 45.760 1.00 41.73 108 VAL A CA 1
ATOM 842 C C . VAL A 1 108 ? 68.731 55.203 45.259 1.00 41.30 108 VAL A C 1
ATOM 843 O O . VAL A 1 108 ? 68.590 56.151 46.031 1.00 40.14 108 VAL A O 1
ATOM 847 N N . ALA A 1 109 ? 68.870 55.349 43.949 1.00 40.94 109 ALA A N 1
ATOM 848 C CA . ALA A 1 109 ? 68.851 56.653 43.314 1.00 39.92 109 ALA A CA 1
ATOM 849 C C . ALA A 1 109 ? 67.481 57.269 43.475 1.00 38.71 109 ALA A C 1
ATOM 850 O O . ALA A 1 109 ? 66.474 56.615 43.235 1.00 38.38 109 ALA A O 1
ATOM 852 N N . LEU A 1 110 ? 67.449 58.532 43.880 1.00 40.37 110 LEU A N 1
ATOM 853 C CA . LEU A 1 110 ? 66.193 59.247 44.052 1.00 41.14 110 LEU A CA 1
ATOM 854 C C . LEU A 1 110 ? 65.757 59.782 42.693 1.00 42.21 110 LEU A C 1
ATOM 855 O O . LEU A 1 110 ? 66.542 59.814 41.748 1.00 41.48 110 LEU A O 1
ATOM 860 N N . ILE A 1 111 ? 64.495 60.174 42.580 1.00 43.74 111 ILE A N 1
ATOM 861 C CA . ILE A 1 111 ? 64.014 60.736 41.328 1.00 44.44 111 ILE A CA 1
ATOM 862 C C . ILE A 1 111 ? 63.790 62.219 41.562 1.00 47.02 111 ILE A C 1
ATOM 863 O O . ILE A 1 111 ? 63.311 62.621 42.624 1.00 46.71 111 ILE A O 1
ATOM 868 N N . ASP A 1 112 ? 64.161 63.032 40.581 1.00 49.53 112 ASP A N 1
ATOM 869 C CA . ASP A 1 112 ? 63.958 64.467 40.676 1.00 52.38 112 ASP A CA 1
ATOM 870 C C . ASP A 1 112 ? 62.449 64.647 40.795 1.00 52.22 112 ASP A C 1
ATOM 871 O O . ASP A 1 112 ? 61.722 64.487 39.821 1.00 51.03 112 ASP A O 1
ATOM 876 N N . PRO A 1 113 ? 61.961 64.990 41.996 1.00 53.34 113 PRO A N 1
ATOM 877 C CA . PRO A 1 113 ? 60.519 65.171 42.192 1.00 54.36 113 PRO A CA 1
ATOM 878 C C . PRO A 1 113 ? 59.791 65.891 41.066 1.00 54.65 113 PRO A C 1
ATOM 879 O O . PRO A 1 113 ? 58.675 65.519 40.715 1.00 54.23 113 PRO A O 1
ATOM 883 N N . SER A 1 114 ? 60.421 66.904 40.484 1.00 55.91 114 SER A N 1
ATOM 884 C CA . SER A 1 114 ? 59.778 67.642 39.404 1.00 57.62 114 SER A CA 1
ATOM 885 C C . SER A 1 114 ? 59.516 66.748 38.187 1.00 58.49 114 SER A C 1
ATOM 886 O O . SER A 1 114 ? 58.695 67.073 37.332 1.00 59.77 114 SER A O 1
ATOM 889 N N . ALA A 1 115 ? 60.213 65.621 38.115 1.00 59.21 115 ALA A N 1
ATOM 890 C CA . ALA A 1 115 ? 60.052 64.697 37.000 1.00 59.77 115 ALA A CA 1
ATOM 891 C C . ALA A 1 115 ? 58.813 63.827 37.164 1.00 61.05 115 ALA A C 1
ATOM 892 O O . ALA A 1 115 ? 58.306 63.271 36.192 1.00 62.09 115 ALA A O 1
ATOM 894 N N . ILE A 1 116 ? 58.337 63.707 38.399 1.00 61.59 116 ILE A N 1
ATOM 895 C CA . ILE A 1 116 ? 57.157 62.908 38.702 1.00 61.23 116 ILE A CA 1
ATOM 896 C C . ILE A 1 116 ? 55.891 63.736 38.485 1.00 62.36 116 ILE A C 1
ATOM 897 O O . ILE A 1 116 ? 55.842 64.917 38.833 1.00 59.87 116 ILE A O 1
ATOM 902 N N . ARG A 1 117 ? 54.876 63.105 37.898 1.00 64.84 117 ARG A N 1
ATOM 903 C CA . ARG A 1 117 ? 53.594 63.754 37.627 1.00 67.65 117 ARG A CA 1
ATOM 904 C C . ARG A 1 117 ? 53.137 64.534 38.854 1.00 68.77 117 ARG A C 1
ATOM 905 O O . ARG A 1 117 ? 52.929 63.958 39.923 1.00 69.05 117 ARG A O 1
ATOM 913 N N . LYS A 1 118 ? 52.999 65.848 38.700 1.00 70.37 118 LYS A N 1
ATOM 914 C CA . LYS A 1 118 ? 52.572 66.700 39.804 1.00 71.91 118 LYS A CA 1
ATOM 915 C C . LYS A 1 118 ? 51.417 66.042 40.547 1.00 71.97 118 LYS A C 1
ATOM 916 O O . LYS A 1 118 ? 50.406 65.657 39.952 1.00 71.71 118 LYS A O 1
ATOM 922 N N . GLU A 1 119 ? 51.584 65.900 41.854 1.00 71.24 119 GLU A N 1
ATOM 923 C CA . GLU A 1 119 ? 50.565 65.284 42.679 1.00 70.18 119 GLU A CA 1
ATOM 924 C C . GLU A 1 119 ? 49.274 66.077 42.580 1.00 69.32 119 GLU A C 1
ATOM 925 O O . GLU A 1 119 ? 49.285 67.261 42.254 1.00 68.76 119 GLU A O 1
ATOM 931 N N . PRO A 1 120 ? 48.137 65.426 42.845 1.00 68.93 120 PRO A N 1
ATOM 932 C CA . PRO A 1 120 ? 46.848 66.114 42.775 1.00 68.37 120 PRO A CA 1
ATOM 933 C C . PRO A 1 120 ? 46.656 66.970 44.018 1.00 68.56 120 PRO A C 1
ATOM 934 O O . PRO A 1 120 ? 47.462 66.918 44.948 1.00 68.09 120 PRO A O 1
ATOM 93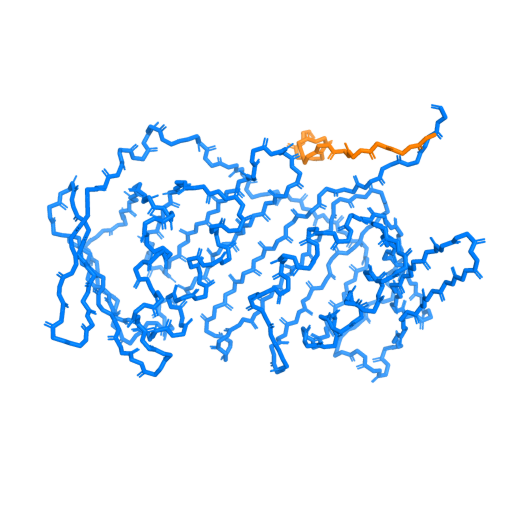8 N N . ARG A 1 121 ? 45.589 67.758 44.032 1.00 69.03 121 ARG A N 1
ATOM 939 C CA . ARG A 1 121 ? 45.304 68.615 45.173 1.00 69.43 121 ARG A CA 1
ATOM 940 C C . ARG A 1 121 ? 44.268 67.962 46.079 1.00 68.42 121 ARG A C 1
ATOM 941 O O . ARG A 1 121 ? 43.305 67.365 45.601 1.00 68.11 121 ARG A O 1
ATOM 949 N N . ILE A 1 122 ? 44.482 68.053 47.389 1.00 68.00 122 ILE A N 1
ATOM 950 C CA . ILE A 1 122 ? 43.554 67.459 48.341 1.00 68.18 122 ILE A CA 1
ATOM 951 C C . ILE A 1 122 ? 42.189 68.111 48.177 1.00 69.14 122 ILE A C 1
ATOM 952 O O . ILE A 1 122 ? 41.976 69.260 48.571 1.00 68.37 122 ILE A O 1
ATOM 957 N N . PRO A 1 123 ? 41.239 67.365 47.601 1.00 70.25 123 PRO A N 1
ATOM 958 C CA . PRO A 1 123 ? 39.872 67.823 47.350 1.00 72.00 123 PRO A CA 1
ATOM 959 C C . PRO A 1 123 ? 39.134 68.319 48.579 1.00 73.17 123 PRO A C 1
ATOM 960 O O . PRO A 1 123 ? 39.583 68.143 49.715 1.00 73.04 123 PRO A O 1
ATOM 964 N N . GLU A 1 124 ? 37.994 68.949 48.321 1.00 73.92 124 GLU A N 1
ATOM 965 C CA . GLU A 1 124 ? 37.134 69.475 49.364 1.00 74.65 124 GLU A CA 1
ATOM 966 C C . GLU A 1 124 ? 35.821 68.756 49.115 1.00 73.61 124 GLU A C 1
ATOM 967 O O . GLU A 1 124 ? 35.033 69.170 48.262 1.00 74.52 124 GLU A O 1
ATOM 973 N N . LEU A 1 125 ? 35.597 67.666 49.839 1.00 71.56 125 LEU A N 1
ATOM 974 C CA . LEU A 1 125 ? 34.376 66.892 49.673 1.00 68.53 125 LEU A CA 1
ATOM 975 C C . LEU A 1 125 ? 33.477 66.966 50.899 1.00 66.56 125 LEU A C 1
ATOM 976 O O . LEU A 1 125 ? 33.805 66.425 51.958 1.00 66.89 125 LEU A O 1
ATOM 981 N N . GLU A 1 126 ? 32.353 67.661 50.749 1.00 63.47 126 GLU A N 1
ATOM 982 C CA . GLU A 1 126 ? 31.366 67.794 51.818 1.00 59.83 126 GLU A CA 1
ATOM 983 C C . GLU A 1 126 ? 30.318 66.735 51.471 1.00 55.10 126 GLU A C 1
ATOM 984 O O . GLU A 1 126 ? 29.599 66.859 50.474 1.00 53.72 126 GLU A O 1
ATOM 990 N N . LEU A 1 127 ? 30.253 65.684 52.284 1.00 48.83 127 LEU A N 1
ATOM 991 C CA . LEU A 1 127 ? 29.336 64.581 52.031 1.00 44.29 127 LEU A CA 1
ATOM 992 C C . LEU A 1 127 ? 28.354 64.320 53.175 1.00 41.20 127 LEU A C 1
ATOM 993 O O . LEU A 1 127 ? 28.643 64.605 54.333 1.00 42.00 127 LEU A O 1
ATOM 998 N N . PRO A 1 128 ? 27.170 63.775 52.855 1.00 38.67 128 PRO A N 1
ATOM 999 C CA . PRO A 1 128 ? 26.110 63.463 53.823 1.00 37.06 128 PRO A CA 1
ATOM 1000 C C . PRO A 1 128 ? 26.435 62.378 54.859 1.00 37.06 128 PRO A C 1
ATOM 1001 O O . PRO A 1 128 ? 26.604 62.667 56.047 1.00 36.63 128 PRO A O 1
ATOM 1005 N N . ALA A 1 129 ? 26.509 61.132 54.397 1.00 36.21 129 ALA A N 1
ATOM 1006 C CA . ALA A 1 129 ? 26.771 59.990 55.267 1.00 35.01 129 ALA A CA 1
ATOM 1007 C C . ALA A 1 129 ? 28.199 59.914 55.813 1.00 33.73 129 ALA A C 1
ATOM 1008 O O . ALA A 1 129 ? 29.166 60.165 55.100 1.00 33.61 129 ALA A O 1
ATOM 1010 N N . LYS A 1 130 ? 28.306 59.562 57.091 1.00 32.76 130 LYS A N 1
ATOM 1011 C CA . LYS A 1 130 ? 29.586 59.441 57.786 1.00 33.04 130 LYS A CA 1
ATOM 1012 C C . LYS A 1 130 ? 29.541 58.123 58.563 1.00 33.56 130 LYS A C 1
ATOM 1013 O O . LYS A 1 130 ? 28.752 57.974 59.488 1.00 35.51 130 LYS A O 1
ATOM 1019 N N . ILE A 1 131 ? 30.371 57.160 58.184 1.00 33.81 131 ILE A N 1
ATOM 1020 C CA . ILE A 1 131 ? 30.374 55.872 58.864 1.00 33.51 131 ILE A CA 1
ATOM 1021 C C . ILE A 1 131 ? 31.752 55.508 59.403 1.00 33.04 131 ILE A C 1
ATOM 1022 O O . ILE A 1 131 ? 32.747 55.626 58.694 1.00 32.83 131 ILE A O 1
ATOM 1027 N N . VAL A 1 132 ? 31.799 55.067 60.659 1.00 32.49 132 VAL A N 1
ATOM 1028 C CA . VAL A 1 132 ? 33.048 54.648 61.293 1.00 33.21 132 VAL A CA 1
ATOM 1029 C C . VAL A 1 132 ? 32.900 53.216 61.808 1.00 33.57 132 VAL A C 1
ATOM 1030 O O . VAL A 1 132 ? 32.137 52.961 62.741 1.00 34.37 132 VAL A O 1
ATOM 1034 N N . MET A 1 133 ? 33.638 52.290 61.207 1.00 32.72 133 MET A N 1
ATOM 1035 C CA . MET A 1 133 ? 33.565 50.887 61.600 1.00 32.47 133 MET A CA 1
ATOM 1036 C C . MET A 1 133 ? 34.941 50.232 61.650 1.00 32.47 133 MET A C 1
ATOM 1037 O O . MET A 1 133 ? 35.968 50.881 61.446 1.00 30.84 133 MET A O 1
ATOM 1042 N N . ASP A 1 134 ? 34.954 48.933 61.923 1.00 32.34 134 ASP A N 1
ATOM 1043 C CA . ASP A 1 134 ? 36.209 48.198 61.959 1.00 31.26 134 ASP A CA 1
ATOM 1044 C C . ASP A 1 134 ? 36.601 47.825 60.524 1.00 29.65 134 ASP A C 1
ATOM 1045 O O . ASP A 1 134 ? 35.829 47.184 59.800 1.00 28.77 134 ASP A O 1
ATOM 1050 N N . ALA A 1 135 ? 37.800 48.225 60.115 1.00 27.14 135 ALA A N 1
ATOM 1051 C CA . ALA A 1 135 ? 38.273 47.932 58.769 1.00 25.37 135 ALA A CA 1
ATOM 1052 C C . ALA A 1 135 ? 38.184 46.446 58.458 1.00 25.23 135 ALA A C 1
ATOM 1053 O O . ALA A 1 135 ? 37.926 46.061 57.316 1.00 22.94 135 ALA A O 1
ATOM 1055 N N . GLY A 1 136 ? 38.404 45.620 59.481 1.00 25.70 136 GLY A N 1
ATOM 1056 C CA . GLY A 1 136 ? 38.355 44.180 59.308 1.00 28.21 136 GLY A CA 1
ATOM 1057 C C . GLY A 1 136 ? 37.006 43.728 58.796 1.00 31.44 136 GLY A C 1
ATOM 1058 O O . GLY A 1 136 ? 36.909 42.914 57.866 1.00 30.32 136 GLY A O 1
ATOM 1059 N N . GLU A 1 137 ? 35.952 44.256 59.408 1.00 33.42 137 GLU A N 1
ATOM 1060 C CA . GLU A 1 137 ? 34.610 43.907 58.985 1.00 36.53 137 GLU A CA 1
ATOM 1061 C C . GLU A 1 137 ? 34.427 44.309 57.529 1.00 35.08 137 GLU A C 1
ATOM 1062 O O . GLU A 1 137 ? 34.047 43.488 56.696 1.00 36.30 137 GLU A O 1
ATOM 1068 N N . PHE A 1 138 ? 34.707 45.575 57.235 1.00 33.66 138 PHE A N 1
ATOM 1069 C CA . PHE A 1 138 ? 34.584 46.115 55.883 1.00 31.71 138 PHE A CA 1
ATOM 1070 C C . PHE A 1 138 ? 35.284 45.174 54.910 1.00 29.94 138 PHE A C 1
ATOM 1071 O O . PHE A 1 138 ? 34.724 44.789 53.881 1.00 27.49 138 PHE A O 1
ATOM 1079 N N . LYS A 1 139 ? 36.510 44.799 55.261 1.00 29.46 139 LYS A N 1
ATOM 1080 C CA . LYS A 1 139 ? 37.314 43.906 54.439 1.00 30.03 139 LYS A CA 1
ATOM 1081 C C . LYS A 1 139 ? 36.576 42.613 54.098 1.00 30.92 139 LYS A C 1
ATOM 1082 O O . LYS A 1 139 ? 36.582 42.176 52.943 1.00 31.50 139 LYS A O 1
ATOM 1088 N N . LYS A 1 140 ? 35.943 42.009 55.102 1.00 30.90 140 LYS A N 1
ATOM 1089 C CA . LYS A 1 140 ? 35.189 40.778 54.910 1.00 30.27 140 LYS A CA 1
ATOM 1090 C C . LYS A 1 140 ? 33.969 41.018 54.029 1.00 30.57 140 LYS A C 1
ATOM 1091 O O . LYS A 1 140 ? 33.647 40.197 53.170 1.00 32.16 140 LYS A O 1
ATOM 1097 N N . ALA A 1 141 ? 33.280 42.136 54.243 1.00 28.99 141 ALA A N 1
ATOM 1098 C CA . ALA A 1 141 ? 32.101 42.446 53.436 1.00 27.57 141 ALA A CA 1
ATOM 1099 C C . ALA A 1 141 ? 32.491 42.548 51.962 1.00 27.96 141 ALA A C 1
ATOM 1100 O O . ALA A 1 141 ? 31.840 41.954 51.097 1.00 27.50 141 ALA A O 1
ATOM 1102 N N . ILE A 1 142 ? 33.567 43.278 51.675 1.00 27.42 142 ILE A N 1
ATOM 1103 C CA . ILE A 1 142 ? 34.013 43.429 50.295 1.00 28.39 142 ILE A CA 1
ATOM 1104 C C . ILE A 1 142 ? 34.376 42.085 49.671 1.00 28.08 142 ILE A C 1
ATOM 1105 O O . ILE A 1 142 ? 34.040 41.820 48.513 1.00 26.83 142 ILE A O 1
ATOM 1110 N N . ALA A 1 143 ? 35.050 41.234 50.438 1.00 28.24 143 ALA A N 1
ATOM 1111 C CA . ALA A 1 143 ? 35.447 39.919 49.934 1.00 27.57 143 ALA A CA 1
ATOM 1112 C C . ALA A 1 143 ? 34.208 39.084 49.596 1.00 26.51 143 ALA A C 1
ATOM 1113 O O . ALA A 1 143 ? 34.149 38.419 48.563 1.00 26.26 143 ALA A O 1
ATOM 1115 N N . ALA A 1 144 ? 33.212 39.124 50.467 1.00 27.36 144 ALA A N 1
ATOM 1116 C CA . ALA A 1 144 ? 31.983 38.395 50.203 1.00 28.08 144 ALA A CA 1
ATOM 1117 C C . ALA A 1 144 ? 31.395 38.954 48.897 1.00 29.08 144 ALA A C 1
ATOM 1118 O O . ALA A 1 144 ? 31.171 38.213 47.924 1.00 28.31 144 ALA A O 1
ATOM 1120 N N . ALA A 1 145 ? 31.170 40.269 48.878 1.00 26.91 145 ALA A N 1
ATOM 1121 C CA . ALA A 1 145 ? 30.612 40.932 47.710 1.00 26.81 145 ALA A CA 1
ATOM 1122 C C . ALA A 1 145 ? 31.390 40.570 46.457 1.00 28.85 145 ALA A C 1
ATOM 1123 O O . ALA A 1 145 ? 30.806 40.306 45.405 1.00 28.37 145 ALA A O 1
ATOM 1125 N N . ASP A 1 146 ? 32.713 40.550 46.575 1.00 31.81 146 ASP A N 1
ATOM 1126 C CA . ASP A 1 146 ? 33.572 40.238 45.441 1.00 34.22 146 ASP A CA 1
ATOM 1127 C C . ASP A 1 146 ? 33.256 38.925 44.743 1.00 35.11 146 ASP A C 1
ATOM 1128 O O . ASP A 1 146 ? 33.642 38.726 43.598 1.00 36.80 146 ASP A O 1
ATOM 1133 N N . LYS A 1 147 ? 32.557 38.025 45.417 1.00 37.07 147 LYS A N 1
ATOM 1134 C CA . LYS A 1 147 ? 32.221 36.749 44.795 1.00 38.70 147 LYS A CA 1
ATOM 1135 C C . LYS A 1 147 ? 30.932 36.837 43.985 1.00 39.21 147 LYS A C 1
ATOM 1136 O O . LYS A 1 147 ? 30.568 35.885 43.295 1.00 39.24 147 LYS A O 1
ATOM 1142 N N . ILE A 1 148 ? 30.253 37.981 44.063 1.00 38.62 148 ILE A N 1
ATOM 1143 C CA . ILE A 1 148 ? 28.988 38.173 43.363 1.00 38.74 148 ILE A CA 1
ATOM 1144 C C . ILE A 1 148 ? 29.037 39.112 42.162 1.00 39.01 148 ILE A C 1
ATOM 1145 O O . ILE A 1 148 ? 28.575 38.759 41.077 1.00 38.40 148 ILE A O 1
ATOM 1150 N N . SER A 1 149 ? 29.572 40.312 42.356 1.00 39.46 149 SER A N 1
ATOM 1151 C CA . SER A 1 149 ? 29.642 41.283 41.268 1.00 39.92 149 SER A CA 1
ATOM 1152 C C . SER A 1 149 ? 31.028 41.857 41.175 1.00 39.52 149 SER A C 1
ATOM 1153 O O . SER A 1 149 ? 31.893 41.573 42.005 1.00 38.00 149 SER A O 1
ATOM 1156 N N . ASP A 1 150 ? 31.221 42.680 40.152 1.00 38.95 150 ASP A N 1
ATOM 1157 C CA . ASP A 1 150 ? 32.482 43.347 39.947 1.00 38.11 150 ASP A CA 1
ATOM 1158 C C . ASP A 1 150 ? 32.266 44.742 40.519 1.00 37.61 150 ASP A C 1
ATOM 1159 O O . ASP A 1 150 ? 33.194 45.541 40.613 1.00 37.75 150 ASP A O 1
ATOM 1164 N N . GLN A 1 151 ? 31.024 45.011 40.925 1.00 36.97 151 GLN A N 1
ATOM 1165 C CA . GLN A 1 151 ? 30.654 46.295 41.526 1.00 36.09 151 GLN A CA 1
ATOM 1166 C C . GLN A 1 151 ? 29.718 46.134 42.737 1.00 35.29 151 GLN A C 1
ATOM 1167 O O . GLN A 1 151 ? 28.989 45.145 42.851 1.00 35.04 151 GLN A O 1
ATOM 1173 N N . VAL A 1 152 ? 29.767 47.102 43.649 1.00 33.37 152 VAL A N 1
ATOM 1174 C CA . VAL A 1 152 ? 28.906 47.105 44.825 1.00 32.86 152 VAL A CA 1
ATOM 1175 C C . VAL A 1 152 ? 28.331 48.492 45.049 1.00 33.89 152 VAL A C 1
ATOM 1176 O O . VAL A 1 152 ? 28.860 49.484 44.551 1.00 34.38 152 VAL A O 1
ATOM 1180 N N . ILE A 1 153 ? 27.235 48.558 45.796 1.00 34.91 153 ILE A N 1
ATOM 1181 C CA . ILE A 1 153 ? 26.621 49.837 46.109 1.00 35.91 153 ILE A CA 1
ATOM 1182 C C . ILE A 1 153 ? 26.733 50.117 47.596 1.00 35.76 153 ILE A C 1
ATOM 1183 O O . ILE A 1 153 ? 26.439 49.250 48.417 1.00 35.71 153 ILE A O 1
ATOM 1188 N N . PHE A 1 154 ? 27.185 51.323 47.929 1.00 35.69 154 PHE A N 1
ATOM 1189 C CA . PHE A 1 154 ? 27.290 51.754 49.316 1.00 36.10 154 PHE A CA 1
ATOM 1190 C C . PHE A 1 154 ? 26.014 52.551 49.553 1.00 37.13 154 PHE A C 1
ATOM 1191 O O . PHE A 1 154 ? 25.829 53.616 48.957 1.00 37.65 154 PHE A O 1
ATOM 1199 N N . ARG A 1 155 ? 25.134 52.043 50.411 1.00 37.80 155 ARG A N 1
ATOM 1200 C CA . ARG A 1 155 ? 23.866 52.716 50.692 1.00 39.09 155 ARG A CA 1
ATOM 1201 C C . ARG A 1 155 ? 23.797 53.139 52.147 1.00 39.02 155 ARG A C 1
ATOM 1202 O O . ARG A 1 155 ? 24.283 52.434 53.027 1.00 39.24 155 ARG A O 1
ATOM 1210 N N . SER A 1 156 ? 23.180 54.290 52.396 1.00 40.04 156 SER A N 1
ATOM 1211 C CA . SER A 1 156 ? 23.075 54.817 53.749 1.00 39.02 156 SER A CA 1
ATOM 1212 C C . SER A 1 156 ? 21.891 55.759 54.022 1.00 39.86 156 SER A C 1
ATOM 1213 O O . SER A 1 156 ? 21.600 56.664 53.240 1.00 39.11 156 SER A O 1
ATOM 1216 N N . ASP A 1 157 ? 21.222 55.525 55.147 1.00 40.67 157 ASP A N 1
ATOM 1217 C CA . ASP A 1 157 ? 20.101 56.338 55.608 1.00 42.59 157 ASP A CA 1
ATOM 1218 C C . ASP A 1 157 ? 19.926 56.049 57.094 1.00 45.21 157 ASP A C 1
ATOM 1219 O O . ASP A 1 157 ? 20.812 55.472 57.717 1.00 45.72 157 ASP A O 1
ATOM 1224 N N . LYS A 1 158 ? 18.786 56.431 57.659 1.00 47.52 158 LYS A N 1
ATOM 1225 C CA . LYS A 1 158 ? 18.533 56.210 59.082 1.00 49.51 158 LYS A CA 1
ATOM 1226 C C . LYS A 1 158 ? 18.536 54.733 59.502 1.00 50.20 158 LYS A C 1
ATOM 1227 O O . LYS A 1 158 ? 18.744 54.412 60.672 1.00 49.62 158 LYS A O 1
ATOM 1233 N N . GLU A 1 159 ? 18.303 53.837 58.554 1.00 50.77 159 GLU A N 1
ATOM 1234 C CA . GLU A 1 159 ? 18.294 52.412 58.857 1.00 53.59 159 GLU A CA 1
ATOM 1235 C C . GLU A 1 159 ? 19.701 51.926 59.203 1.00 53.38 159 GLU A C 1
ATOM 1236 O O . GLU A 1 159 ? 19.874 51.040 60.039 1.00 54.82 159 GLU A O 1
ATOM 1242 N N . GLY A 1 160 ? 20.699 52.511 58.548 1.00 51.05 160 GLY A N 1
ATOM 1243 C CA . GLY A 1 160 ? 22.075 52.125 58.788 1.00 47.70 160 GLY A CA 1
ATOM 1244 C C . GLY A 1 160 ? 22.915 52.171 57.523 1.00 45.99 160 GLY A C 1
ATOM 1245 O O . GLY A 1 160 ? 22.563 52.828 56.544 1.00 46.47 160 GLY A O 1
ATOM 1246 N N . PHE A 1 161 ? 24.035 51.463 57.542 1.00 43.19 161 PHE A N 1
ATOM 1247 C CA . PHE A 1 161 ? 24.936 51.428 56.407 1.00 41.36 161 PHE A CA 1
ATOM 1248 C C . PHE A 1 161 ? 24.858 50.071 55.719 1.00 40.85 161 PHE A C 1
ATOM 1249 O O . PHE A 1 161 ? 24.735 49.034 56.378 1.00 38.51 161 PHE A O 1
ATOM 1257 N N . ARG A 1 162 ? 24.937 50.078 54.392 1.00 40.42 162 ARG A N 1
ATOM 1258 C CA . ARG A 1 162 ? 24.839 48.839 53.628 1.00 40.12 162 ARG A CA 1
ATOM 1259 C C . ARG A 1 162 ? 25.733 48.744 52.392 1.00 38.01 162 ARG A C 1
ATOM 1260 O O . ARG A 1 162 ? 25.946 49.718 51.672 1.00 37.98 162 ARG A O 1
ATOM 1268 N N . ILE A 1 163 ? 26.271 47.551 52.171 1.00 36.13 163 ILE A N 1
ATOM 1269 C CA . ILE A 1 163 ? 27.094 47.278 51.001 1.00 33.87 163 ILE A CA 1
ATOM 1270 C C . ILE A 1 163 ? 26.319 46.148 50.345 1.00 34.79 163 ILE A C 1
ATOM 1271 O O . ILE A 1 163 ? 25.949 45.172 51.002 1.00 33.56 163 ILE A O 1
ATOM 1276 N N . GLU A 1 164 ? 26.044 46.295 49.057 1.00 35.96 164 GLU A N 1
ATOM 1277 C CA . GLU A 1 164 ? 25.280 45.288 48.343 1.00 37.02 164 GLU A CA 1
ATOM 1278 C C . GLU A 1 164 ? 25.849 44.996 46.964 1.00 36.63 164 GLU A C 1
ATOM 1279 O O . GLU A 1 164 ? 26.429 45.868 46.328 1.00 38.37 164 GLU A O 1
ATOM 1285 N N . ALA A 1 165 ? 25.700 43.756 46.517 1.00 35.78 165 ALA A N 1
ATOM 1286 C CA . ALA A 1 165 ? 26.180 43.353 45.204 1.00 35.61 165 ALA A CA 1
ATOM 1287 C C . ALA A 1 165 ? 25.093 42.490 44.589 1.00 36.59 165 ALA A C 1
ATOM 1288 O O . ALA A 1 165 ? 24.385 41.781 45.304 1.00 36.58 165 ALA A O 1
ATOM 1290 N N . LYS A 1 166 ? 24.947 42.547 43.272 1.00 38.56 166 LYS A N 1
ATOM 1291 C CA . LYS A 1 166 ? 23.922 41.754 42.607 1.00 42.33 166 LYS A CA 1
ATOM 1292 C C . LYS A 1 166 ? 24.448 40.952 41.433 1.00 43.19 166 LYS A C 1
ATOM 1293 O O . LYS A 1 166 ? 25.164 41.478 40.582 1.00 43.71 166 LYS A O 1
ATOM 1299 N N . GLY A 1 167 ? 24.090 39.671 41.409 1.00 44.13 167 GLY A N 1
ATOM 1300 C CA . GLY A 1 167 ? 24.482 38.791 40.326 1.00 45.66 167 GLY A CA 1
ATOM 1301 C C . GLY A 1 167 ? 23.207 38.543 39.547 1.00 48.60 167 GLY A C 1
ATOM 1302 O O . GLY A 1 167 ? 22.176 39.120 39.872 1.00 47.79 167 GLY A O 1
ATOM 1303 N N . ASP A 1 168 ? 23.249 37.700 38.524 1.00 52.90 168 ASP A N 1
ATOM 1304 C CA . ASP A 1 168 ? 22.040 37.433 37.747 1.00 56.08 168 ASP A CA 1
ATOM 1305 C C . ASP A 1 168 ? 21.235 36.264 38.310 1.00 56.14 168 ASP A C 1
ATOM 1306 O O . ASP A 1 168 ? 20.135 35.968 37.833 1.00 57.44 168 ASP A O 1
ATOM 1311 N N . VAL A 1 169 ? 21.780 35.622 39.340 1.00 53.79 169 VAL A N 1
ATOM 1312 C CA . VAL A 1 169 ? 21.140 34.471 39.963 1.00 50.80 169 VAL A CA 1
ATOM 1313 C C . VAL A 1 169 ? 21.085 34.613 41.479 1.00 49.41 169 VAL A C 1
ATOM 1314 O O . VAL A 1 169 ? 20.294 33.945 42.154 1.00 50.26 169 VAL A O 1
ATOM 1318 N N . ASP A 1 170 ? 21.911 35.498 42.017 1.00 45.34 170 ASP A N 1
ATOM 1319 C CA . ASP A 1 170 ? 21.951 35.689 43.456 1.00 42.51 170 ASP A CA 1
ATOM 1320 C C . ASP A 1 170 ? 22.436 37.081 43.825 1.00 40.74 170 ASP A C 1
ATOM 1321 O O . ASP A 1 170 ? 22.793 37.876 42.962 1.00 42.22 170 ASP A O 1
ATOM 1326 N N . SER A 1 171 ? 22.444 37.377 45.113 1.00 37.71 171 SER A N 1
ATOM 1327 C CA . SER A 1 171 ? 22.906 38.671 45.573 1.00 37.74 171 SER A CA 1
ATOM 1328 C C . SER A 1 171 ? 23.398 38.556 47.008 1.00 37.96 171 SER A C 1
ATOM 1329 O O . SER A 1 171 ? 23.178 37.546 47.675 1.00 37.99 171 SER A O 1
ATOM 1332 N N . ILE A 1 172 ? 24.068 39.596 47.480 1.00 37.02 172 ILE A N 1
ATOM 1333 C CA . ILE A 1 172 ? 24.577 39.594 48.834 1.00 37.21 172 ILE A CA 1
ATOM 1334 C C . ILE A 1 172 ? 24.430 40.998 49.387 1.00 37.31 172 ILE A C 1
ATOM 1335 O O . ILE A 1 172 ? 24.538 41.975 48.641 1.00 39.07 172 ILE A O 1
ATOM 1340 N N . VAL A 1 173 ? 24.166 41.093 50.687 1.00 34.64 173 VAL A N 1
ATOM 1341 C CA . VAL A 1 173 ? 24.003 42.379 51.346 1.00 31.66 173 VAL A CA 1
ATOM 1342 C C . VAL A 1 173 ? 24.634 42.394 52.733 1.00 31.45 173 VAL A C 1
ATOM 1343 O O . VAL A 1 173 ? 24.401 41.515 53.549 1.00 31.29 173 VAL A O 1
ATOM 1347 N N . PHE A 1 174 ? 25.459 43.398 52.976 1.00 32.27 174 PHE A N 1
ATOM 1348 C CA . PHE A 1 174 ? 26.105 43.574 54.263 1.00 34.60 174 PHE A CA 1
ATOM 1349 C C . PHE A 1 174 ? 25.322 44.706 54.914 1.00 36.76 174 PHE A C 1
ATOM 1350 O O . PHE A 1 174 ? 24.934 45.653 54.230 1.00 38.72 174 PHE A O 1
ATOM 1358 N N . HIS A 1 175 ? 25.085 44.625 56.219 1.00 38.42 175 HIS A N 1
ATOM 1359 C CA . HIS A 1 175 ? 24.321 45.671 56.892 1.00 39.59 175 HIS A CA 1
ATOM 1360 C C . HIS A 1 175 ? 24.683 45.848 58.355 1.00 39.80 175 HIS A C 1
ATOM 1361 O O . HIS A 1 175 ? 24.965 44.879 59.060 1.00 41.26 175 HIS A O 1
ATOM 1368 N N . MET A 1 176 ? 24.678 47.102 58.796 1.00 39.46 176 MET A N 1
ATOM 1369 C CA . MET A 1 176 ? 24.961 47.455 60.183 1.00 39.09 176 MET A CA 1
ATOM 1370 C C . MET A 1 176 ? 24.165 48.711 60.550 1.00 38.39 176 MET A C 1
ATOM 1371 O O . MET A 1 176 ? 24.031 49.632 59.751 1.00 37.57 176 MET A O 1
ATOM 1376 N N . THR A 1 177 ? 23.626 48.729 61.762 1.00 38.90 177 THR A N 1
ATOM 1377 C CA . THR A 1 177 ? 22.840 49.851 62.256 1.00 39.07 177 THR A CA 1
ATOM 1378 C C . THR A 1 177 ? 23.767 50.680 63.121 1.00 40.74 177 THR A C 1
ATOM 1379 O O . THR A 1 177 ? 24.927 50.312 63.308 1.00 41.16 177 THR A O 1
ATOM 1383 N N . GLU A 1 178 ? 23.263 51.783 63.665 1.00 42.41 178 GLU A N 1
ATOM 1384 C CA . GLU A 1 178 ? 24.097 52.623 64.515 1.00 44.26 178 GLU A CA 1
ATOM 1385 C C . GLU A 1 178 ? 24.592 51.828 65.727 1.00 42.85 178 GLU A C 1
ATOM 1386 O O . GLU A 1 178 ? 25.713 52.023 66.204 1.00 40.51 178 GLU A O 1
ATOM 1392 N N . THR A 1 179 ? 23.758 50.920 66.218 1.00 42.19 179 THR A N 1
ATOM 1393 C CA . THR A 1 179 ? 24.124 50.113 67.374 1.00 42.72 179 THR A CA 1
ATOM 1394 C C . THR A 1 179 ? 25.424 49.364 67.139 1.00 43.14 179 THR A C 1
ATOM 1395 O O . THR A 1 179 ? 26.246 49.216 68.040 1.00 44.36 179 THR A O 1
ATOM 1399 N N . GLU A 1 180 ? 25.603 48.898 65.914 1.00 43.68 180 GLU A N 1
ATOM 1400 C CA . GLU A 1 180 ? 26.779 48.124 65.555 1.00 44.58 180 GLU A CA 1
ATOM 1401 C C . GLU A 1 180 ? 27.988 48.941 65.084 1.00 43.13 180 GLU A C 1
ATOM 1402 O O . GLU A 1 180 ? 29.134 48.541 65.296 1.00 43.29 180 GLU A O 1
ATOM 1408 N N . LEU A 1 181 ? 27.735 50.080 64.450 1.00 40.34 181 LEU A N 1
ATOM 1409 C CA . LEU A 1 181 ? 28.811 50.940 63.967 1.00 37.67 181 LEU A CA 1
ATOM 1410 C C . LEU A 1 181 ? 29.429 51.675 65.146 1.00 34.86 181 LEU A C 1
ATOM 1411 O O . LEU A 1 181 ? 28.803 51.796 66.188 1.00 36.00 181 LEU A O 1
ATOM 1416 N N . ILE A 1 182 ? 30.659 52.152 64.990 1.00 32.50 182 ILE A N 1
ATOM 1417 C CA . ILE A 1 182 ? 31.315 52.879 66.067 1.00 29.75 182 ILE A CA 1
ATOM 1418 C C . ILE A 1 182 ? 30.741 54.285 66.113 1.00 30.26 182 ILE A C 1
ATOM 1419 O O . ILE A 1 182 ? 30.562 54.849 67.185 1.00 30.67 182 ILE A O 1
ATOM 1424 N N . GLU A 1 183 ? 30.455 54.845 64.941 1.00 30.79 183 GLU A N 1
ATOM 1425 C CA . GLU A 1 183 ? 29.869 56.181 64.829 1.00 32.48 183 GLU A CA 1
ATOM 1426 C C . GLU A 1 183 ? 29.008 56.165 63.563 1.00 32.31 183 GLU A C 1
ATOM 1427 O O . GLU A 1 183 ? 29.367 55.509 62.583 1.00 33.04 183 GLU A O 1
ATOM 1433 N N . PHE A 1 184 ? 27.875 56.866 63.587 1.00 31.66 184 PHE A N 1
ATOM 1434 C CA . PHE A 1 184 ? 26.971 56.881 62.438 1.00 33.15 184 PHE A CA 1
ATOM 1435 C C . PHE A 1 184 ? 26.000 58.069 62.447 1.00 34.68 184 PHE A C 1
ATOM 1436 O O . PHE A 1 184 ? 25.206 58.216 63.379 1.00 36.61 184 PHE A O 1
ATOM 1444 N N . ASN A 1 185 ? 26.048 58.901 61.405 1.00 34.11 185 ASN A N 1
ATOM 1445 C CA . ASN A 1 185 ? 25.181 60.077 61.331 1.00 33.50 185 ASN A CA 1
ATOM 1446 C C . ASN A 1 185 ? 23.881 59.839 60.577 1.00 34.23 185 ASN A C 1
ATOM 1447 O O . ASN A 1 185 ? 23.086 60.756 60.404 1.00 34.78 185 ASN A O 1
ATOM 1452 N N . GLY A 1 186 ? 23.672 58.614 60.114 1.00 35.50 186 GLY A N 1
ATOM 1453 C CA . GLY A 1 186 ? 22.455 58.301 59.393 1.00 35.83 186 GLY A CA 1
ATOM 1454 C C . GLY A 1 186 ? 22.175 59.182 58.188 1.00 37.26 186 GLY A C 1
ATOM 1455 O O . GLY A 1 186 ? 21.016 59.368 57.821 1.00 37.64 186 GLY A O 1
ATOM 1456 N N . GLY A 1 187 ? 23.220 59.733 57.576 1.00 37.66 187 GLY A N 1
ATOM 1457 C CA . GLY A 1 187 ? 23.028 60.559 56.394 1.00 38.35 187 GLY A CA 1
ATOM 1458 C C . GLY A 1 187 ? 22.525 59.714 55.229 1.00 39.78 187 GLY A C 1
ATOM 1459 O O . GLY A 1 187 ? 22.742 58.499 55.197 1.00 40.55 187 GLY A O 1
ATOM 1460 N N . GLU A 1 188 ? 21.848 60.336 54.269 1.00 40.02 188 GLU A N 1
ATOM 1461 C CA . GLU A 1 188 ? 21.335 59.595 53.123 1.00 40.58 188 GLU A CA 1
ATOM 1462 C C . GLU A 1 188 ? 22.285 59.656 51.948 1.00 38.39 188 GLU A C 1
ATOM 1463 O O . GLU A 1 188 ? 22.637 60.736 51.486 1.00 38.79 188 GLU A O 1
ATOM 1469 N N . ALA A 1 189 ? 22.695 58.496 51.454 1.00 37.23 189 ALA A N 1
ATOM 1470 C CA . ALA A 1 189 ? 23.603 58.457 50.313 1.00 37.21 189 ALA A CA 1
ATOM 1471 C C . ALA A 1 189 ? 23.563 57.125 49.591 1.00 36.29 189 ALA A C 1
ATOM 1472 O O . ALA A 1 189 ? 23.188 56.100 50.162 1.00 35.23 189 ALA A O 1
ATOM 1474 N N . ARG A 1 190 ? 23.947 57.156 48.322 1.00 36.01 190 ARG A N 1
ATOM 1475 C CA . ARG A 1 190 ? 23.988 55.958 47.504 1.00 36.88 190 ARG A CA 1
ATOM 1476 C C . ARG A 1 190 ? 24.969 56.190 46.378 1.00 35.23 190 ARG A C 1
ATOM 1477 O O . ARG A 1 190 ? 24.885 57.194 45.679 1.00 34.84 190 ARG A O 1
ATOM 1485 N N . SER A 1 191 ? 25.909 55.265 46.224 1.00 33.94 191 SER A N 1
ATOM 1486 C CA . SER A 1 191 ? 26.912 55.345 45.174 1.00 32.36 191 SER A CA 1
ATOM 1487 C C . SER A 1 191 ? 27.330 53.931 44.792 1.00 33.97 191 SER A C 1
ATOM 1488 O O . SER A 1 191 ? 27.183 52.994 45.585 1.00 34.95 191 SER A O 1
ATOM 1491 N N . MET A 1 192 ? 27.832 53.766 43.573 1.00 34.43 192 MET A N 1
ATOM 1492 C CA . MET A 1 192 ? 28.265 52.447 43.117 1.00 36.21 192 MET A CA 1
ATOM 1493 C C . MET A 1 192 ? 29.769 52.465 42.898 1.00 33.79 192 MET A C 1
ATOM 1494 O O . MET A 1 192 ? 30.312 53.469 42.442 1.00 32.23 192 MET A O 1
ATOM 1499 N N . PHE A 1 193 ? 30.445 51.366 43.228 1.00 31.32 193 PHE A N 1
ATOM 1500 C CA . PHE A 1 193 ? 31.894 51.312 43.057 1.00 31.31 193 PHE A CA 1
ATOM 1501 C C . PHE A 1 193 ? 32.414 49.986 42.540 1.00 31.68 193 PHE A C 1
ATOM 1502 O O . PHE A 1 193 ? 31.743 48.966 42.630 1.00 33.83 193 PHE A O 1
ATOM 1510 N N . SER A 1 194 ? 33.623 50.008 41.995 1.00 32.91 194 SER A N 1
ATOM 1511 C CA . SER A 1 194 ? 34.230 48.790 41.490 1.00 33.84 194 SER A CA 1
ATOM 1512 C C . SER A 1 194 ? 34.822 48.003 42.666 1.00 33.22 194 SER A C 1
ATOM 1513 O O . SER A 1 194 ? 35.611 48.527 43.458 1.00 30.17 194 SER A O 1
ATOM 1516 N N . VAL A 1 195 ? 34.414 46.743 42.768 1.00 33.39 195 VAL A N 1
ATOM 1517 C CA . VAL A 1 195 ? 34.868 45.851 43.822 1.00 34.31 195 VAL A CA 1
ATOM 1518 C C . VAL A 1 195 ? 36.377 45.654 43.857 1.00 34.27 195 VAL A C 1
ATOM 1519 O O . VAL A 1 195 ? 36.951 45.474 44.928 1.00 33.85 195 VAL A O 1
ATOM 1523 N N . ASP A 1 196 ? 37.014 45.689 42.688 1.00 36.03 196 ASP A N 1
ATOM 1524 C CA . ASP A 1 196 ? 38.459 45.495 42.597 1.00 36.75 196 ASP A CA 1
ATOM 1525 C C . ASP A 1 196 ? 39.286 46.576 43.268 1.00 35.77 196 ASP A C 1
ATOM 1526 O O . ASP A 1 196 ? 40.345 46.283 43.819 1.00 37.14 196 ASP A O 1
ATOM 1531 N N . TYR A 1 197 ? 38.829 47.822 43.222 1.00 32.13 197 TYR A N 1
ATOM 1532 C CA . TYR A 1 197 ? 39.577 48.872 43.884 1.00 29.29 197 TYR A CA 1
ATOM 1533 C C . TYR A 1 197 ? 39.466 48.715 45.391 1.00 28.44 197 TYR A C 1
ATOM 1534 O O . TYR A 1 197 ? 40.445 48.871 46.117 1.00 28.78 197 TYR A O 1
ATOM 1543 N N . LEU A 1 198 ? 38.269 48.384 45.853 1.00 29.05 198 LEU A N 1
ATOM 1544 C CA . LEU A 1 198 ? 38.009 48.201 47.273 1.00 31.13 198 LEU A CA 1
ATOM 1545 C C . LEU A 1 198 ? 38.853 47.069 47.890 1.00 32.12 198 LEU A C 1
ATOM 1546 O O . LEU A 1 198 ? 39.349 47.196 49.020 1.00 31.74 198 LEU A O 1
ATOM 1551 N N . LYS A 1 199 ? 39.018 45.970 47.152 1.00 31.89 199 LYS A N 1
ATOM 1552 C CA . LYS A 1 199 ? 39.815 44.848 47.634 1.00 34.15 199 LYS A CA 1
ATOM 1553 C C . LYS A 1 199 ? 41.269 45.270 47.759 1.00 34.94 199 LYS A C 1
ATOM 1554 O O . LYS A 1 199 ? 41.922 45.008 48.776 1.00 35.57 199 LYS A O 1
ATOM 1560 N N . GLU A 1 200 ? 41.766 45.932 46.718 1.00 34.88 200 GLU A N 1
ATOM 1561 C CA . GLU A 1 200 ? 43.139 46.406 46.698 1.00 34.45 200 GLU A CA 1
ATOM 1562 C C . GLU A 1 200 ? 43.365 47.370 47.844 1.00 34.55 200 GLU A C 1
ATOM 1563 O O . GLU A 1 200 ? 44.436 47.395 48.441 1.00 34.59 200 GLU A O 1
ATOM 1569 N N . PHE A 1 201 ? 42.354 48.178 48.139 1.00 35.26 201 PHE A N 1
ATOM 1570 C CA . PHE A 1 201 ? 42.455 49.135 49.226 1.00 36.03 201 PHE A CA 1
ATOM 1571 C C . PHE A 1 201 ? 42.578 48.376 50.541 1.00 36.76 201 PHE A C 1
ATOM 1572 O O . PHE A 1 201 ? 43.443 48.675 51.370 1.00 37.05 201 PHE A O 1
ATOM 1580 N N . CYS A 1 202 ? 41.722 47.375 50.713 1.00 37.49 202 CYS A N 1
ATOM 1581 C CA . CYS A 1 202 ? 41.700 46.586 51.939 1.00 39.59 202 CYS A CA 1
ATOM 1582 C C . CYS A 1 202 ? 42.947 45.756 52.252 1.00 39.34 202 CYS A C 1
ATOM 1583 O O . CYS A 1 202 ? 43.101 45.261 53.372 1.00 38.05 202 CYS A O 1
ATOM 1586 N N . LYS A 1 203 ? 43.836 45.614 51.275 1.00 38.39 203 LYS A N 1
ATOM 1587 C CA . LYS A 1 203 ? 45.063 44.852 51.472 1.00 38.78 203 LYS A CA 1
ATOM 1588 C C . LYS A 1 203 ? 45.984 45.480 52.513 1.00 38.82 203 LYS A C 1
ATOM 1589 O O . LYS A 1 203 ? 46.936 44.847 52.965 1.00 40.03 203 LYS A O 1
ATOM 1595 N N . VAL A 1 204 ? 45.716 46.719 52.897 1.00 37.26 204 VAL A N 1
ATOM 1596 C CA . VAL A 1 204 ? 46.586 47.379 53.858 1.00 36.69 204 VAL A CA 1
ATOM 1597 C C . VAL A 1 204 ? 45.939 47.522 55.241 1.00 35.87 204 VAL A C 1
ATOM 1598 O O . VAL A 1 204 ? 46.483 48.182 56.126 1.00 35.29 204 VAL A O 1
ATOM 1602 N N . ALA A 1 205 ? 44.792 46.875 55.427 1.00 35.56 205 ALA A N 1
ATOM 1603 C CA . ALA A 1 205 ? 44.061 46.952 56.689 1.00 35.16 205 ALA A CA 1
ATOM 1604 C C . ALA A 1 205 ? 43.606 45.594 57.212 1.00 35.37 205 ALA A C 1
ATOM 1605 O O . ALA A 1 205 ? 43.478 44.631 56.454 1.00 35.78 205 ALA A O 1
ATOM 1607 N N . GLY A 1 206 ? 43.350 45.540 58.518 1.00 34.73 206 GLY A N 1
ATOM 1608 C CA . GLY A 1 206 ? 42.894 44.319 59.154 1.00 33.05 206 GLY A CA 1
ATOM 1609 C C . GLY A 1 206 ? 42.083 44.601 60.410 1.00 33.57 206 GLY A C 1
ATOM 1610 O O . GLY A 1 206 ? 41.834 45.757 60.757 1.00 32.52 206 GLY A O 1
ATOM 1611 N N . SER A 1 207 ? 41.667 43.540 61.097 1.00 34.07 207 SER A N 1
ATOM 1612 C CA . SER A 1 207 ? 40.886 43.681 62.315 1.00 34.77 207 SER A CA 1
ATOM 1613 C C . SER A 1 207 ? 41.570 44.548 63.354 1.00 36.10 207 SER A C 1
ATOM 1614 O O . SER A 1 207 ? 42.769 44.415 63.599 1.00 39.11 207 SER A O 1
ATOM 1617 N N . GLY A 1 208 ? 40.802 45.445 63.963 1.00 35.72 208 GLY A N 1
ATOM 1618 C CA . GLY A 1 208 ? 41.361 46.314 64.974 1.00 35.11 208 GLY A CA 1
ATOM 1619 C C . GLY A 1 208 ? 41.642 47.695 64.434 1.00 35.37 208 GLY A C 1
ATOM 1620 O O . GLY A 1 208 ? 41.741 48.659 65.198 1.00 34.89 208 GLY A O 1
ATOM 1621 N N . ASP A 1 209 ? 41.788 47.798 63.118 1.00 34.29 209 ASP A N 1
ATOM 1622 C CA . ASP A 1 209 ? 42.040 49.094 62.522 1.00 35.51 209 ASP A CA 1
ATOM 1623 C C . ASP A 1 209 ? 40.715 49.806 62.255 1.00 35.07 209 ASP A C 1
ATOM 1624 O O . ASP A 1 209 ? 39.711 49.181 61.901 1.00 32.98 209 ASP A O 1
ATOM 1629 N N . LEU A 1 210 ? 40.715 51.119 62.448 1.00 35.36 210 LEU A N 1
ATOM 1630 C CA . LEU A 1 210 ? 39.512 51.922 62.254 1.00 34.97 210 LEU A CA 1
ATOM 1631 C C . LEU A 1 210 ? 39.343 52.417 60.824 1.00 34.77 210 LEU A C 1
ATOM 1632 O O . LEU A 1 210 ? 40.305 52.811 60.163 1.00 35.99 210 LEU A O 1
ATOM 1637 N N . LEU A 1 211 ? 38.106 52.394 60.352 1.00 33.40 211 LEU A N 1
ATOM 1638 C CA . LEU A 1 211 ? 37.807 52.881 59.018 1.00 32.08 211 LEU A CA 1
ATOM 1639 C C . LEU A 1 211 ? 36.672 53.906 59.079 1.00 31.34 211 LEU A C 1
ATOM 1640 O O . LEU A 1 211 ? 35.625 53.672 59.694 1.00 28.02 211 LEU A O 1
ATOM 1645 N N . THR A 1 212 ? 36.892 55.056 58.457 1.00 30.54 212 THR A N 1
ATOM 1646 C CA . THR A 1 212 ? 35.861 56.073 58.431 1.00 30.81 212 THR A CA 1
ATOM 1647 C C . THR A 1 212 ? 35.435 56.279 56.988 1.00 31.13 212 THR A C 1
ATOM 1648 O O . THR A 1 212 ? 36.260 56.571 56.122 1.00 31.97 212 THR A O 1
ATOM 1652 N N . ILE A 1 213 ? 34.143 56.110 56.734 1.00 30.15 213 ILE A N 1
ATOM 1653 C CA . ILE A 1 213 ? 33.605 56.269 55.395 1.00 29.73 213 ILE A CA 1
ATOM 1654 C C . ILE A 1 213 ? 32.789 57.553 55.215 1.00 30.80 213 ILE A C 1
ATOM 1655 O O . ILE A 1 213 ? 31.899 57.859 56.011 1.00 30.80 213 ILE A O 1
ATOM 1660 N N . HIS A 1 214 ? 33.114 58.302 54.165 1.00 29.41 214 HIS A N 1
ATOM 1661 C CA . HIS A 1 214 ? 32.392 59.516 53.823 1.00 27.51 214 HIS A CA 1
ATOM 1662 C C . HIS A 1 214 ? 31.732 59.164 52.494 1.00 28.98 214 HIS A C 1
ATOM 1663 O O . HIS A 1 214 ? 32.400 58.978 51.475 1.00 28.96 214 HIS A O 1
ATOM 1670 N N . LEU A 1 215 ? 30.411 59.050 52.518 1.00 30.11 215 LEU A N 1
ATOM 1671 C CA . LEU A 1 215 ? 29.662 58.653 51.342 1.00 30.79 215 LEU A CA 1
ATOM 1672 C C . LEU A 1 215 ? 28.607 59.668 50.916 1.00 33.37 215 LEU A C 1
ATOM 1673 O O . LEU A 1 215 ? 27.976 60.322 51.754 1.00 34.78 215 LEU A O 1
ATOM 1678 N N . GLY A 1 216 ? 28.433 59.784 49.602 1.00 33.26 216 GLY A N 1
ATOM 1679 C CA . GLY A 1 216 ? 27.446 60.682 49.033 1.00 33.41 216 GLY A CA 1
ATOM 1680 C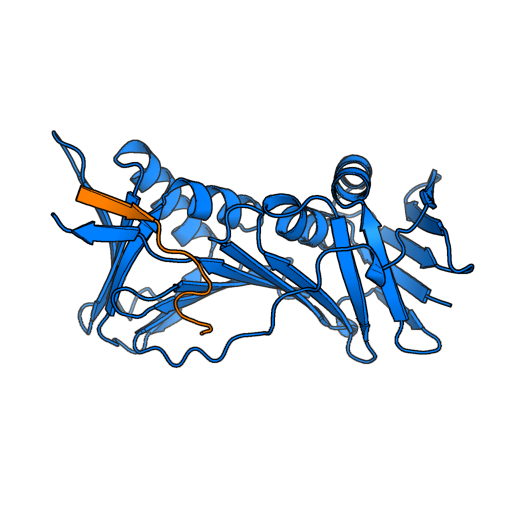 C . GLY A 1 216 ? 26.688 59.945 47.939 1.00 34.21 216 GLY A C 1
ATOM 1681 O O . GLY A 1 216 ? 26.764 58.718 47.852 1.00 33.67 216 GLY A O 1
ATOM 1682 N N . THR A 1 217 ? 25.963 60.677 47.097 1.00 33.58 217 THR A N 1
ATOM 1683 C CA . THR A 1 217 ? 25.207 60.047 46.022 1.00 33.69 217 THR A CA 1
ATOM 1684 C C . THR A 1 217 ? 25.826 60.323 44.658 1.00 34.54 217 THR A C 1
ATOM 1685 O O . THR A 1 217 ? 25.866 61.463 44.196 1.00 34.45 217 THR A O 1
ATOM 1689 N N . ASN A 1 218 ? 26.300 59.254 44.023 1.00 35.40 218 ASN A N 1
ATOM 1690 C CA . ASN A 1 218 ? 26.967 59.327 42.731 1.00 36.28 218 ASN A CA 1
ATOM 1691 C C . ASN A 1 218 ? 28.177 60.246 42.807 1.00 37.00 218 ASN A C 1
ATOM 1692 O O . ASN A 1 218 ? 28.475 60.996 41.878 1.00 36.64 218 ASN A O 1
ATOM 1697 N N . TYR A 1 219 ? 28.874 60.158 43.938 1.00 37.94 219 TYR A N 1
ATOM 1698 C CA . TYR A 1 219 ? 30.069 60.944 44.205 1.00 37.87 219 TYR A CA 1
ATOM 1699 C C . TYR A 1 219 ? 31.182 60.021 44.647 1.00 35.90 219 TYR A C 1
ATOM 1700 O O . TYR A 1 219 ? 30.937 58.879 45.032 1.00 36.80 219 TYR A O 1
ATOM 1709 N N . PRO A 1 220 ? 32.427 60.503 44.599 1.00 34.24 220 PRO A N 1
ATOM 1710 C CA . PRO A 1 220 ? 33.556 59.671 45.021 1.00 33.07 220 PRO A CA 1
ATOM 1711 C C . PRO A 1 220 ? 33.364 59.330 46.501 1.00 32.11 220 PRO A C 1
ATOM 1712 O O . PRO A 1 220 ? 32.725 60.095 47.227 1.00 31.25 220 PRO A O 1
ATOM 1716 N N . VAL A 1 221 ? 33.899 58.192 46.944 1.00 29.94 221 VAL A N 1
ATOM 1717 C CA . VAL A 1 221 ? 33.791 57.806 48.350 1.00 28.69 221 VAL A CA 1
ATOM 1718 C C . VAL A 1 221 ? 35.133 58.041 49.042 1.00 27.85 221 VAL A C 1
ATOM 1719 O O . VAL A 1 221 ? 36.184 57.854 48.439 1.00 28.02 221 VAL A O 1
ATOM 1723 N N . ARG A 1 222 ? 35.092 58.489 50.294 1.00 28.27 222 ARG A N 1
ATOM 1724 C CA . ARG A 1 222 ? 36.310 58.726 51.075 1.00 29.17 222 ARG A CA 1
ATOM 1725 C C . ARG A 1 222 ? 36.468 57.583 52.069 1.00 29.04 222 ARG A C 1
ATOM 1726 O O . ARG A 1 222 ? 35.633 57.420 52.959 1.00 29.67 222 ARG A O 1
ATOM 1734 N N . LEU A 1 223 ? 37.531 56.796 51.920 1.00 28.05 223 LEU A N 1
ATOM 1735 C CA . LEU A 1 223 ? 37.785 55.683 52.829 1.00 26.79 223 LEU A CA 1
ATOM 1736 C C . LEU A 1 223 ? 39.018 56.014 53.654 1.00 28.04 223 LEU A C 1
ATOM 1737 O O . LEU A 1 223 ? 40.146 55.794 53.216 1.00 29.87 223 LEU A O 1
ATOM 1742 N N . VAL A 1 224 ? 38.806 56.557 54.847 1.00 28.27 224 VAL A N 1
ATOM 1743 C CA . VAL A 1 224 ? 39.922 56.925 55.714 1.00 29.59 224 VAL A CA 1
ATOM 1744 C C . VAL A 1 224 ? 40.326 55.806 56.674 1.00 30.06 224 VAL A C 1
ATOM 1745 O O . VAL A 1 224 ? 39.658 55.587 57.692 1.00 30.38 224 VAL A O 1
ATOM 1749 N N . PHE A 1 225 ? 41.416 55.107 56.344 1.00 29.45 225 PHE A N 1
ATOM 1750 C CA . PHE A 1 225 ? 41.917 54.014 57.180 1.00 30.55 225 PHE A CA 1
ATOM 1751 C C . PHE A 1 225 ? 42.954 54.485 58.194 1.00 32.59 225 PHE A C 1
ATOM 1752 O O . PHE A 1 225 ? 43.868 55.248 57.854 1.00 33.29 225 PHE A O 1
ATOM 1760 N N . GLU A 1 226 ? 42.810 54.019 59.432 1.00 32.80 226 GLU A N 1
ATOM 1761 C CA . GLU A 1 226 ? 43.757 54.339 60.495 1.00 36.41 226 GLU A CA 1
ATOM 1762 C C . GLU A 1 226 ? 44.418 53.007 60.846 1.00 37.80 226 GLU A C 1
ATOM 1763 O O . GLU A 1 226 ? 43.785 52.122 61.431 1.00 40.47 226 GLU A O 1
ATOM 1769 N N . LEU A 1 227 ? 45.695 52.871 60.490 1.00 37.08 227 LEU A N 1
ATOM 1770 C CA . LEU A 1 227 ? 46.405 51.611 60.678 1.00 34.94 227 LEU A CA 1
ATOM 1771 C C . LEU A 1 227 ? 47.638 51.576 61.574 1.00 34.52 227 LEU A C 1
ATOM 1772 O O . LEU A 1 227 ? 48.102 52.599 62.086 1.00 33.32 227 LEU A O 1
ATOM 1777 N N . VAL A 1 228 ? 48.162 50.362 61.732 1.00 33.79 228 VAL A N 1
ATOM 1778 C CA . VAL A 1 228 ? 49.342 50.095 62.542 1.00 32.72 228 VAL A CA 1
ATOM 1779 C C . VAL A 1 228 ? 49.186 50.676 63.930 1.00 32.78 228 VAL A C 1
ATOM 1780 O O . VAL A 1 228 ? 50.019 51.456 64.383 1.00 30.30 228 VAL A O 1
ATOM 1784 N N . GLY A 1 229 ? 48.103 50.286 64.599 1.00 34.50 229 GLY A N 1
ATOM 1785 C CA . GLY A 1 229 ? 47.843 50.760 65.945 1.00 34.86 229 GLY A CA 1
ATOM 1786 C C . GLY A 1 229 ? 47.592 52.250 66.043 1.00 36.37 229 GLY A C 1
ATOM 1787 O O . GLY A 1 229 ? 47.953 52.878 67.032 1.00 37.13 229 GLY A O 1
ATOM 1788 N N . GLY A 1 230 ? 46.973 52.822 65.019 1.00 37.17 230 GLY A N 1
ATOM 1789 C CA . GLY A 1 230 ? 46.695 54.245 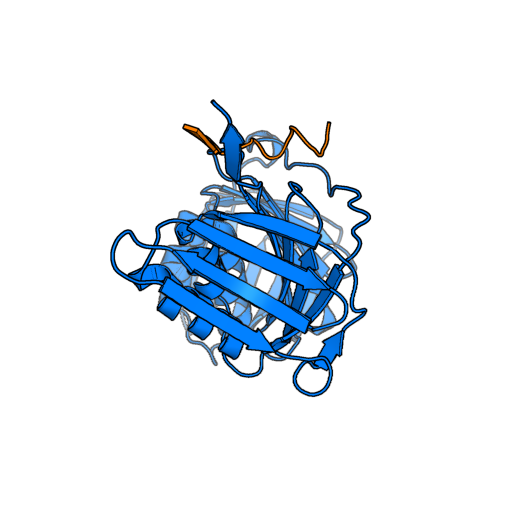65.044 1.00 40.51 230 GLY A CA 1
ATOM 1790 C C . GLY A 1 230 ? 47.903 55.113 64.746 1.00 42.80 230 GLY A C 1
ATOM 1791 O O . GLY A 1 230 ? 47.851 56.337 64.904 1.00 43.88 230 GLY A O 1
ATOM 1792 N N . ARG A 1 231 ? 48.991 54.488 64.307 1.00 44.06 231 ARG A N 1
ATOM 1793 C CA . ARG A 1 231 ? 50.210 55.225 63.994 1.00 44.58 231 ARG A CA 1
ATOM 1794 C C . ARG A 1 231 ? 50.199 55.814 62.580 1.00 42.02 231 ARG A C 1
ATOM 1795 O O . ARG A 1 231 ? 50.896 56.789 62.305 1.00 41.10 231 ARG A O 1
ATOM 1803 N N . ALA A 1 232 ? 49.409 55.228 61.688 1.00 39.34 232 ALA A N 1
ATOM 1804 C CA . ALA A 1 232 ? 49.343 55.721 60.315 1.00 38.66 232 ALA A CA 1
ATOM 1805 C C . ALA A 1 232 ? 47.922 56.028 59.855 1.00 37.84 232 ALA A C 1
ATOM 1806 O O . ALA A 1 232 ? 46.948 55.445 60.342 1.00 36.68 232 ALA A O 1
ATOM 1808 N N . LYS A 1 233 ? 47.817 56.958 58.916 1.00 36.08 233 LYS A N 1
ATOM 1809 C CA . LYS A 1 233 ? 46.532 57.330 58.367 1.00 36.60 233 LYS A CA 1
ATOM 1810 C C . LYS A 1 233 ? 46.628 57.202 56.859 1.00 36.37 233 LYS A C 1
ATOM 1811 O O . LYS A 1 233 ? 47.391 57.921 56.213 1.00 35.94 233 LYS A O 1
ATOM 1817 N N . VAL A 1 234 ? 45.868 56.268 56.302 1.00 35.13 234 VAL A N 1
ATOM 1818 C CA . VAL A 1 234 ? 45.875 56.051 54.866 1.00 33.98 234 VAL A CA 1
ATOM 1819 C C . VAL A 1 234 ? 44.487 56.328 54.334 1.00 34.47 234 VAL A C 1
ATOM 1820 O O . VAL A 1 234 ? 43.526 55.643 54.698 1.00 33.41 234 VAL A O 1
ATOM 1824 N N . GLU A 1 235 ? 44.374 57.343 53.485 1.00 34.70 235 GLU A N 1
ATOM 1825 C CA . GLU A 1 235 ? 43.083 57.678 52.915 1.00 34.94 235 GLU A CA 1
ATOM 1826 C C . GLU A 1 235 ? 43.007 57.374 51.438 1.00 33.47 235 GLU A C 1
ATOM 1827 O O . GLU A 1 235 ? 43.890 57.752 50.671 1.00 33.64 235 GLU A O 1
ATOM 1833 N N . TYR A 1 236 ? 41.942 56.678 51.055 1.00 31.31 236 TYR A N 1
ATOM 1834 C CA . TYR A 1 236 ? 41.692 56.340 49.662 1.00 29.06 236 TYR A CA 1
ATOM 1835 C C . TYR A 1 236 ? 40.404 57.034 49.231 1.00 28.48 236 TYR A C 1
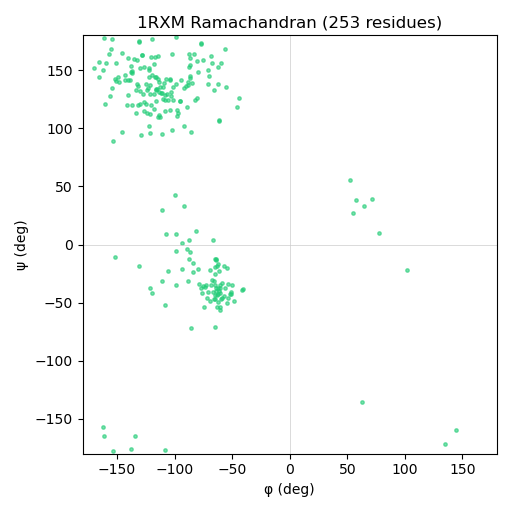ATOM 1836 O O . TYR A 1 236 ? 39.406 57.013 49.957 1.00 26.47 236 TYR A O 1
ATOM 1845 N N . ILE A 1 237 ? 40.446 57.677 48.068 1.00 29.15 237 ILE A N 1
ATOM 1846 C CA . ILE A 1 237 ? 39.277 58.346 47.509 1.00 29.63 237 ILE A CA 1
ATOM 1847 C C . ILE A 1 237 ? 39.040 57.684 46.161 1.00 30.17 237 ILE A C 1
ATOM 1848 O O . ILE A 1 237 ? 39.907 57.709 45.287 1.00 30.85 237 ILE A O 1
ATOM 1853 N N . LEU A 1 238 ? 37.868 57.087 45.997 1.00 30.49 238 LEU A N 1
ATOM 1854 C CA . LEU A 1 238 ? 37.544 56.376 44.770 1.00 31.65 238 LEU A CA 1
ATOM 1855 C C . LEU A 1 238 ? 36.386 56.984 43.981 1.00 32.78 238 LEU A C 1
ATOM 1856 O O . LEU A 1 238 ? 35.339 57.319 44.542 1.00 32.23 238 LEU A O 1
ATOM 1861 N N . ALA A 1 239 ? 36.584 57.121 42.672 1.00 33.48 239 ALA A N 1
ATOM 1862 C CA . ALA A 1 239 ? 35.546 57.654 41.793 1.00 33.25 239 ALA A CA 1
ATOM 1863 C C . ALA A 1 239 ? 34.449 56.595 41.677 1.00 33.38 239 ALA A C 1
ATOM 1864 O O . ALA A 1 239 ? 34.711 55.391 41.754 1.00 32.12 239 ALA A O 1
ATOM 1866 N N . PRO A 1 240 ? 33.204 57.033 41.475 1.00 32.89 240 PRO A N 1
ATOM 1867 C CA . PRO A 1 240 ? 32.072 56.121 41.357 1.00 31.76 240 PRO A CA 1
ATOM 1868 C C . PRO A 1 240 ? 31.807 55.614 39.958 1.00 31.44 240 PRO A C 1
ATOM 1869 O O . PRO A 1 240 ? 32.303 56.165 38.975 1.00 27.85 240 PRO A O 1
ATOM 1873 N N . ARG A 1 241 ? 31.012 54.550 39.894 1.00 33.77 241 ARG A N 1
ATOM 1874 C CA . ARG A 1 241 ? 30.586 53.970 38.628 1.00 37.10 241 ARG A CA 1
ATOM 1875 C C . ARG A 1 241 ? 29.233 54.611 38.345 1.00 38.21 241 ARG A C 1
ATOM 1876 O O . ARG A 1 241 ? 28.444 54.826 39.265 1.00 38.24 241 ARG A O 1
ATOM 1884 N N . ILE A 1 242 ? 28.973 54.926 37.080 1.00 40.80 242 ILE A N 1
ATOM 1885 C CA . ILE A 1 242 ? 27.727 55.584 36.702 1.00 43.88 242 ILE A CA 1
ATOM 1886 C C . ILE A 1 242 ? 26.841 54.778 35.760 1.00 47.84 242 ILE A C 1
ATOM 1887 O O . ILE A 1 242 ? 27.282 54.277 34.723 1.00 45.38 242 ILE A O 1
ATOM 1892 N N . GLU A 1 243 ? 25.575 54.666 36.138 1.00 53.96 243 GLU A N 1
ATOM 1893 C CA . GLU A 1 243 ? 24.601 53.936 35.345 1.00 60.73 243 GLU A CA 1
ATOM 1894 C C . GLU A 1 243 ? 24.039 54.915 34.317 1.00 63.36 243 GLU A C 1
ATOM 1895 O O . GLU A 1 243 ? 23.897 56.103 34.606 1.00 62.63 243 GLU A O 1
ATOM 1901 N N . SER A 1 244 ? 23.741 54.423 33.117 1.00 66.99 244 SER A N 1
ATOM 1902 C CA . SER A 1 244 ? 23.197 55.268 32.056 1.00 71.19 244 SER A CA 1
ATOM 1903 C C . SER A 1 244 ? 22.544 54.418 30.974 1.00 73.49 244 SER A C 1
ATOM 1904 O O . SER A 1 244 ? 22.155 53.280 31.222 1.00 74.00 244 SER A O 1
ATOM 1907 N N . GLU A 1 245 ? 22.430 54.975 29.773 1.00 76.61 245 GLU A N 1
ATOM 1908 C CA . GLU A 1 245 ? 21.823 54.262 28.657 1.00 79.60 245 GLU A CA 1
ATOM 1909 C C . GLU A 1 245 ? 22.682 54.389 27.401 1.00 80.06 245 GLU A C 1
ATOM 1910 O O . GLU A 1 245 ? 23.744 55.036 27.484 1.00 80.92 245 GLU A O 1
ATOM 1917 N N . LYS B 2 1 ? 23.833 51.659 30.240 1.00 52.78 1 LYS B N 1
ATOM 1918 C CA . LYS B 2 1 ? 25.103 50.919 30.481 1.00 51.98 1 LYS B CA 1
ATOM 1919 C C . LYS B 2 1 ? 25.781 51.384 31.762 1.00 50.01 1 LYS B C 1
ATOM 1920 O O . LYS B 2 1 ? 25.164 52.059 32.594 1.00 49.26 1 LYS B O 1
ATOM 1926 N N . THR B 2 2 ? 27.051 51.014 31.915 1.00 46.22 2 THR B N 1
ATOM 1927 C CA . THR B 2 2 ? 27.815 51.379 33.099 1.00 43.25 2 THR B CA 1
ATOM 1928 C C . THR B 2 2 ? 29.227 51.831 32.748 1.00 40.58 2 THR B C 1
ATOM 1929 O O . THR B 2 2 ? 30.020 51.081 32.169 1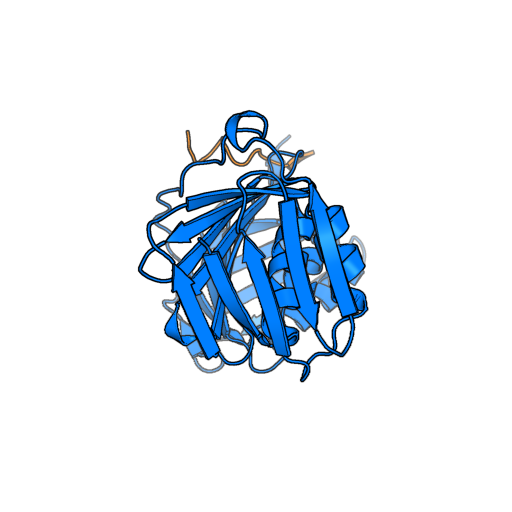.00 40.83 2 THR B O 1
ATOM 1933 N N . THR B 2 3 ? 29.535 53.068 33.108 1.00 36.37 3 THR B N 1
ATOM 1934 C CA . THR B 2 3 ? 30.842 53.621 32.840 1.00 33.63 3 THR B CA 1
ATOM 1935 C C . THR B 2 3 ? 31.494 53.924 34.171 1.00 32.86 3 THR B C 1
ATOM 1936 O O . THR B 2 3 ? 30.819 54.003 35.193 1.00 32.43 3 THR B O 1
ATOM 1940 N N . GLN B 2 4 ? 32.814 54.067 34.156 1.00 32.99 4 GLN B N 1
ATOM 1941 C CA . GLN B 2 4 ? 33.578 54.404 35.354 1.00 30.49 4 GLN B CA 1
ATOM 1942 C C . GLN B 2 4 ? 33.876 55.886 35.232 1.00 29.82 4 GLN B C 1
ATOM 1943 O O . GLN B 2 4 ? 34.444 56.305 34.227 1.00 31.28 4 GLN B O 1
ATOM 1949 N N . SER B 2 5 ? 33.497 56.689 36.219 1.00 28.09 5 SER B N 1
ATOM 1950 C CA . SER B 2 5 ? 33.783 58.116 36.115 1.00 28.94 5 SER B CA 1
ATOM 1951 C C . SER B 2 5 ? 35.231 58.422 36.500 1.00 29.38 5 SER B C 1
ATOM 1952 O O . SER B 2 5 ? 35.893 57.636 37.192 1.00 27.86 5 SER B O 1
ATOM 1955 N N . THR B 2 6 ? 35.729 59.556 36.026 1.00 29.74 6 THR B N 1
ATOM 1956 C CA . THR B 2 6 ? 37.085 59.961 36.350 1.00 31.31 6 THR B CA 1
ATOM 1957 C C . THR B 2 6 ? 37.046 60.740 37.654 1.00 32.37 6 THR B C 1
ATOM 1958 O O . THR B 2 6 ? 36.035 61.354 38.008 1.00 28.45 6 THR B O 1
ATOM 1962 N N . LEU B 2 7 ? 38.156 60.704 38.375 1.00 36.38 7 LEU B N 1
ATOM 1963 C CA . LEU B 2 7 ? 38.234 61.385 39.656 1.00 38.88 7 LEU B CA 1
ATOM 1964 C C . LEU B 2 7 ? 38.180 62.912 39.515 1.00 40.18 7 LEU B C 1
ATOM 1965 O O . LEU B 2 7 ? 37.672 63.596 40.409 1.00 40.65 7 LEU B O 1
ATOM 1970 N N . ASP B 2 8 ? 38.680 63.447 38.398 1.00 41.23 8 ASP B N 1
ATOM 1971 C CA . ASP B 2 8 ? 38.650 64.895 38.204 1.00 42.66 8 ASP B CA 1
ATOM 1972 C C . ASP B 2 8 ? 37.309 65.423 37.701 1.00 41.91 8 ASP B C 1
ATOM 1973 O O . ASP B 2 8 ? 37.209 66.563 37.281 1.00 42.08 8 ASP B O 1
ATOM 1978 N N . SER B 2 9 ? 36.277 64.593 37.729 1.00 42.33 9 SER B N 1
ATOM 1979 C CA . SER B 2 9 ? 34.965 65.049 37.302 1.00 42.67 9 SER B CA 1
ATOM 1980 C C . SER B 2 9 ? 34.356 65.737 38.516 1.00 44.87 9 SER B C 1
ATOM 1981 O O . SER B 2 9 ? 33.388 66.494 38.410 1.00 46.37 9 SER B O 1
ATOM 1984 N N . PHE B 2 10 ? 34.948 65.481 39.675 1.00 45.28 10 PHE B N 1
ATOM 1985 C CA . PHE B 2 10 ? 34.443 66.047 40.905 1.00 47.60 10 PHE B CA 1
ATOM 1986 C C . PHE B 2 10 ? 35.383 67.082 41.494 1.00 52.11 10 PHE B C 1
ATOM 1987 O O . PHE B 2 10 ? 34.943 68.033 42.129 1.00 52.26 10 PHE B O 1
ATOM 1995 N N . PHE B 2 11 ? 36.679 66.903 41.280 1.00 57.64 11 PHE B N 1
ATOM 1996 C CA . PHE B 2 11 ? 37.645 67.857 41.789 1.00 62.21 11 PHE B CA 1
ATOM 1997 C C . PHE B 2 11 ? 37.875 68.891 40.694 1.00 65.54 11 PHE B C 1
ATOM 1998 O O . PHE B 2 11 ? 38.983 69.410 40.535 1.00 66.69 11 PHE B O 1
ATOM 2006 N N . LYS B 2 12 ? 36.808 69.165 39.938 1.00 68.13 12 LYS B N 1
ATOM 2007 C CA . LYS B 2 12 ? 36.816 70.147 38.846 1.00 71.04 12 LYS B CA 1
ATOM 2008 C C . LYS B 2 12 ? 35.649 71.126 38.981 1.00 71.92 12 LYS B C 1
ATOM 2009 O O . LYS B 2 12 ? 34.820 70.931 39.897 1.00 72.36 12 LYS B O 1
#

Radius of gyration: 19.17 Å; Cα contacts (8 Å, |Δi|>4): 630; chains: 2; bounding box: 55×37×39 Å

Sequence (257 aa):
MIDVIMTGELLKTVTRAIVALVSEARIHFLEKGLHSRAVDPANVAMVIVDIPKDSFEVYNIDEEKTIGVDMDRIFDISKSISTKDLVELIVEDESTLKVKFGSVEYKVALIDPSAIRKEPRIPELELPAKIVMDAGEFKKAIAAADKISDQVIFRSDKEGFRIEAKGDVDSIVFHMTETELIEFNGGEARSMFSVDYLKEFCKVAGSGDLLTIHLGTNYPVRLVFELVGGRAKVEYILAPRIESEKTTQSTLDSFFK

Foldseek 3Di:
DWKFKAFLLVQLLVLLLVVLADQKWKWKQAPQGIWTKAHHPVNFKIKIKTFGPVNTPGTDDPHIDIWMGRSVVSNVVSVVGDRRWMWMWDDDDRFKIWIDTDPDIDIDGIDPNVVDDPGDDDDDDDFFKKFKAWLAVVLVQLVVLVVAAQKWKWWFAQQFTKIKHHHPVDIDMDTDHCVHTPHIPRTGAMFMAGSVVSNSNSVSHHGPWMWMWGGHYQAWIWTWIQDDNNRMIMIMTGHTDDDDD/DDDDDDPVVPVD

Nearest PDB structures (foldseek):
  1rxm-assembly1_B  TM=1.091E+00  e=5.315E+00  unclassified
  1rxm-assembly1_B-2  TM=1.091E+00  e=5.315E+00  unclassified
  1rxm-assembly1_B-3  TM=1.091E+00  e=5.315E+00  unclassified
  1rxm-assembly1_A  TM=1.004E+00  e=6.429E-49  Archaeoglobus fulgidus
  3ifv-assembly1_C  TM=9.469E-01  e=8.704E-27  Haloferax volcanii

Solvent-accessible surface area: 12268 Å² total; per-residue (Å²): 124,4,28,0,43,0,16,0,76,0,6,60,15,3,2,78,0,1,31,32,14,15,54,79,3,27,17,28,6,65,106,174,5,6,19,0,38,10,20,8,113,54,49,9,0,0,0,10,0,52,1,65,103,125,8,11,88,53,32,88,33,111,136,97,74,36,3,0,4,27,1,72,131,6,44,95,33,3,137,79,4,51,58,173,42,93,0,37,11,18,7,96,66,103,60,44,7,45,0,78,18,70,127,78,85,47,126,18,72,25,42,87,31,89,75,13,147,178,35,33,202,96,24,173,31,178,34,69,0,57,0,13,4,39,0,3,55,0,74,122,9,0,50,33,2,47,176,43,19,81,41,2,6,0,70,3,39,164,119,0,0,30,2,15,2,117,32,158,143,87,73,55,88,37,82,35,51,114,130,97,10,110,88,16,73,6,14,130,7,73,0,20,0,8,0,88,49,0,73,50,0,3,112,16,8,25,91,68,25,72,0,17,0,35,0,1,76,60,97,0,0,54,0,7,0,60,2,12,77,55,88,3,94,0,16,0,2,1,0,0,45,51,71,58,195,150,67,71,63,18,54,4,46,68,42,59,200

CATH classification: 3.70.10.10

InterPro domains:
  IPR000730 Proliferating cell nuclear antigen, PCNA [MF_00317] (1-242)
  IPR000730 Proliferating cell nuclear antigen, PCNA [PR00339] (9-28)
  IPR000730 Proliferating cell nuclear antigen, PCNA [PR00339] (33-51)
  IPR000730 Proliferating cell nuclear antigen, PCNA [PR00339] (55-79)
  IPR000730 Proliferating cell nuclear antigen, PCNA [PR00339] (189-203)
  IPR000730 Proliferating cell nuclear antigen, PCNA [PR00339] (228-245)
  IPR000730 Proliferating cell nuclear antigen, PCNA [PTHR11352] (7-244)
  IPR022648 Proliferating cell nuclear antigen, PCNA, N-terminal [PF00705] (6-95)
  IPR022649 Proliferating cell nuclear antigen, PCNA, C-terminal [PF02747] (122-231)
  IPR022659 Proliferating cell nuclear antigen, PCNA, conserved site [PS01251] (33-56)
  IPR046938 DNA clamp superfamily [SSF55979] (1-122)
  IPR046938 DNA clamp superfamily [SSF55979] (123-243)